Protein AF-A0A519IHT6-F1 (afdb_monomer)

Nearest PDB structures (foldseek):
  2zf8-assembly1_A  TM=6.313E-01  e=3.021E+00  Vibrio alginolyticus
  2w9j-assembly1_A  TM=4.026E-01  e=3.814E+00  Schizosaccharomyces pombe
  8fw5-assembly1_E  TM=3.298E-01  e=2.129E+00  Escherichia coli
  7bul-assembly1_A  TM=3.730E-01  e=5.105E+00  Homo sapiens
  6y2r-assembly1_B  TM=3.781E-01  e=5.412E+00  Escherichia coli K-12

Foldseek 3Di:
DDDPPPPPLDPQPDDPLVNLLVVLVVVCVVCPQVQPDSVSLSVQLVVCSVVSHHSVCSSVFWHQALNFIAGALVQLVVLCVVQVKDKAWPDQDLFKTWIWIADPQFGIDIDMDGVVVCVVVVQCVDPCCVVPSSVLRVSVCSVVNCCRRPVVSGPPGHHNSVSVSDDNDDPPPPDDPPPPPPDDPDPPVPDPPVVVVVVVVVVD

pLDDT: mean 81.69, std 16.38, range [35.03, 97.81]

Solvent-accessible surface area (backbone atoms only — not comparable to full-atom values): 12045 Å² total; per-residue (Å²): 142,80,86,82,76,68,78,75,75,74,80,71,78,77,73,54,68,70,60,44,50,53,52,12,40,55,51,23,72,64,58,82,62,76,36,87,36,40,67,58,35,34,56,48,26,54,53,27,47,74,72,65,39,61,52,84,57,36,64,79,34,41,43,71,43,92,88,38,76,19,37,34,58,67,44,30,52,51,43,33,40,74,75,59,30,47,78,48,77,79,42,81,43,69,53,37,20,30,37,35,32,35,26,93,94,38,47,74,49,74,51,69,32,41,48,65,58,38,48,76,68,63,51,52,83,41,68,64,38,65,78,37,35,38,59,48,32,44,47,51,39,48,57,52,43,40,50,72,36,46,39,79,40,54,67,88,51,42,34,51,72,56,47,66,69,46,77,87,64,76,85,77,79,85,65,79,81,78,79,78,72,77,70,75,82,73,70,78,87,71,66,70,74,71,68,60,58,63,57,60,67,72,74,112

Mean predicted aligned error: 12.19 Å

Structure (mmCIF, N/CA/C/O backbone):
data_AF-A0A519IHT6-F1
#
_entry.id   AF-A0A519IHT6-F1
#
loop_
_atom_site.group_PDB
_atom_site.id
_atom_site.type_symbol
_atom_site.label_atom_id
_atom_site.label_alt_id
_atom_site.label_comp_id
_atom_site.label_asym_id
_atom_site.label_entity_id
_atom_site.label_seq_id
_atom_site.pdbx_PDB_ins_code
_atom_site.Cartn_x
_atom_site.Cartn_y
_atom_site.Cartn_z
_atom_site.occupancy
_atom_site.B_iso_or_equiv
_atom_site.auth_seq_id
_atom_site.auth_comp_id
_atom_site.auth_asym_id
_atom_site.auth_atom_id
_atom_site.pdbx_PDB_model_num
ATOM 1 N N . MET A 1 1 ? -1.658 -41.893 -4.493 1.00 40.31 1 MET A N 1
ATOM 2 C CA . MET A 1 1 ? -0.826 -40.920 -3.758 1.00 40.31 1 MET A CA 1
ATOM 3 C C . MET A 1 1 ? -0.747 -39.649 -4.586 1.00 40.31 1 MET A C 1
ATOM 5 O O . MET A 1 1 ? -0.083 -39.670 -5.607 1.00 40.31 1 MET A O 1
ATOM 9 N N . ASN A 1 2 ? -1.499 -38.611 -4.222 1.00 35.03 2 ASN A N 1
ATOM 10 C CA . ASN A 1 2 ? -1.093 -37.213 -4.393 1.00 35.03 2 ASN A CA 1
ATOM 11 C C . ASN A 1 2 ? -2.078 -36.332 -3.628 1.00 35.03 2 ASN A C 1
ATOM 13 O O . ASN A 1 2 ? -3.284 -36.359 -3.868 1.00 35.03 2 ASN A O 1
ATOM 17 N N . ALA A 1 3 ? -1.530 -35.657 -2.625 1.00 37.56 3 ALA A N 1
ATOM 18 C CA . ALA A 1 3 ? -2.238 -34.879 -1.635 1.00 37.56 3 ALA A CA 1
ATOM 19 C C . ALA A 1 3 ? -2.920 -33.675 -2.293 1.00 37.56 3 ALA A C 1
ATOM 21 O O . ALA A 1 3 ? -2.268 -32.741 -2.749 1.00 37.56 3 ALA A O 1
ATOM 22 N N . LEU A 1 4 ? -4.250 -33.699 -2.306 1.00 44.53 4 LEU A N 1
ATOM 23 C CA . LEU A 1 4 ? -5.068 -32.500 -2.398 1.00 44.53 4 LEU A CA 1
ATOM 24 C C . LEU A 1 4 ? -4.959 -31.771 -1.054 1.00 44.53 4 LEU A C 1
ATOM 26 O O . LEU A 1 4 ? -5.842 -31.885 -0.207 1.00 44.53 4 LEU A O 1
ATOM 30 N N . THR A 1 5 ? -3.868 -31.040 -0.832 1.00 42.84 5 THR A N 1
ATOM 31 C CA . THR A 1 5 ? -3.798 -30.032 0.229 1.00 42.84 5 THR A CA 1
ATOM 32 C C . THR A 1 5 ? -4.669 -28.850 -0.186 1.00 42.84 5 THR A C 1
ATOM 34 O O . THR A 1 5 ? -4.198 -27.823 -0.667 1.00 42.84 5 THR A O 1
ATOM 37 N N . ARG A 1 6 ? -5.987 -29.006 -0.010 1.00 41.94 6 ARG A 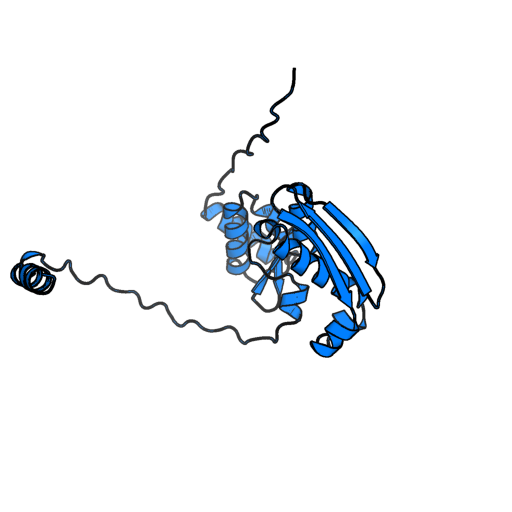N 1
ATOM 38 C CA . ARG A 1 6 ? -6.855 -27.859 0.258 1.00 41.94 6 ARG A CA 1
ATOM 39 C C . ARG A 1 6 ? -6.248 -27.174 1.477 1.00 41.94 6 ARG A C 1
ATOM 41 O O . ARG A 1 6 ? -6.119 -27.816 2.514 1.00 41.94 6 ARG A O 1
ATOM 48 N N . ALA A 1 7 ? -5.839 -25.918 1.344 1.00 42.91 7 ALA A N 1
ATOM 49 C CA . ALA A 1 7 ? -5.624 -25.087 2.514 1.00 42.91 7 ALA A CA 1
ATOM 50 C C . ALA A 1 7 ? -6.945 -25.106 3.294 1.00 42.91 7 ALA A C 1
ATOM 52 O O . ALA A 1 7 ? -7.960 -24.606 2.805 1.00 42.91 7 ALA A O 1
ATOM 53 N N . GLU A 1 8 ? -6.963 -25.795 4.435 1.00 44.75 8 GLU A N 1
ATOM 54 C CA . GLU A 1 8 ? -8.043 -25.691 5.405 1.00 44.75 8 GLU A CA 1
ATOM 55 C C . GLU A 1 8 ? -8.212 -24.204 5.701 1.00 44.75 8 GLU A C 1
ATOM 57 O O . GLU A 1 8 ? -7.295 -23.552 6.202 1.00 44.75 8 GLU A O 1
ATOM 62 N N . GLY A 1 9 ? -9.358 -23.644 5.309 1.00 44.41 9 GLY A N 1
ATOM 63 C CA . GLY A 1 9 ? -9.718 -22.292 5.695 1.00 44.41 9 GLY A CA 1
ATOM 64 C C . GLY A 1 9 ? -9.698 -22.243 7.213 1.00 44.41 9 GLY A C 1
ATOM 65 O O . GLY A 1 9 ? -10.499 -22.922 7.855 1.00 44.41 9 GLY A O 1
AT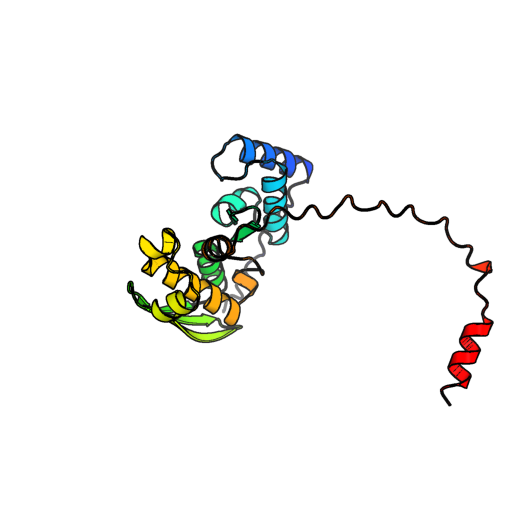OM 66 N N . ALA A 1 10 ? -8.748 -21.499 7.779 1.00 50.53 10 ALA A N 1
ATOM 67 C CA . ALA A 1 10 ? -8.708 -21.256 9.208 1.00 50.53 10 ALA A CA 1
ATOM 68 C C . ALA A 1 10 ? -10.100 -20.774 9.629 1.00 50.53 10 ALA A C 1
ATOM 70 O O . ALA A 1 10 ? -10.625 -19.821 9.050 1.00 50.53 10 ALA A O 1
ATOM 71 N N . ALA A 1 11 ? -10.723 -21.476 10.577 1.00 51.25 11 ALA A N 1
ATOM 72 C CA . ALA A 1 11 ? -12.029 -21.101 11.089 1.00 51.25 11 ALA A CA 1
ATOM 73 C C . ALA A 1 11 ? -11.946 -19.652 11.584 1.00 51.25 11 ALA A C 1
ATOM 75 O O . ALA A 1 11 ? -11.257 -19.359 12.563 1.00 51.25 11 ALA A O 1
ATOM 76 N N . ILE A 1 12 ? -12.605 -18.744 10.865 1.00 58.06 12 ILE A N 1
ATOM 77 C CA . ILE A 1 12 ? -12.629 -17.326 11.205 1.00 58.06 12 ILE A CA 1
ATOM 78 C C . ILE A 1 12 ? -13.347 -17.220 12.549 1.00 58.06 12 ILE A C 1
ATOM 80 O O . ILE A 1 12 ? -14.565 -17.389 12.630 1.00 58.06 12 ILE A O 1
ATOM 84 N N . ARG A 1 13 ? -12.598 -16.951 13.623 1.00 69.12 13 ARG A N 1
ATOM 85 C CA . ARG A 1 13 ? -13.190 -16.459 14.867 1.00 69.12 13 ARG A CA 1
ATOM 86 C C . ARG A 1 13 ? -13.622 -15.026 14.607 1.00 69.12 13 ARG A C 1
ATOM 88 O O . ARG A 1 13 ? -12.816 -14.107 14.704 1.00 69.12 13 ARG A O 1
ATOM 95 N N . LEU A 1 14 ? -14.884 -14.865 14.219 1.00 80.69 14 LEU A N 1
ATOM 96 C CA . LEU A 1 14 ? -15.530 -13.561 14.194 1.00 80.69 14 LEU A CA 1
ATOM 97 C C . LEU A 1 14 ? -15.453 -12.991 15.609 1.00 80.69 14 LEU A C 1
ATOM 99 O O . LEU A 1 14 ? -15.990 -13.585 16.544 1.00 80.69 14 LEU A O 1
ATOM 103 N N . VAL A 1 15 ? -14.752 -11.872 15.757 1.00 85.25 15 VAL A N 1
ATOM 104 C CA . VAL A 1 15 ? -14.700 -11.145 17.020 1.00 85.25 15 VAL A CA 1
ATOM 105 C C . VAL A 1 15 ? -16.025 -10.387 17.145 1.00 85.25 15 VAL A C 1
ATOM 107 O O . VAL A 1 15 ? -16.402 -9.678 16.199 1.00 85.25 15 VAL A O 1
ATOM 110 N N . PRO A 1 16 ? -16.769 -10.551 18.255 1.00 90.88 16 PRO A N 1
ATOM 111 C CA . PRO A 1 16 ? -17.965 -9.765 18.519 1.00 90.88 16 PRO A CA 1
ATOM 112 C C . PRO A 1 16 ? -17.664 -8.268 18.460 1.00 90.88 16 PRO A C 1
ATOM 114 O O . PRO A 1 16 ? -16.575 -7.821 18.823 1.00 90.88 16 PRO A O 1
ATOM 117 N N . PHE A 1 17 ? -18.642 -7.479 18.022 1.00 89.62 17 PHE A N 1
ATOM 118 C CA . PHE A 1 17 ? -18.467 -6.037 17.842 1.00 89.62 17 PHE A CA 1
ATOM 119 C C . PHE A 1 17 ? -17.983 -5.331 19.122 1.00 89.62 17 PHE A C 1
ATOM 121 O O . PHE A 1 17 ? -17.088 -4.491 19.056 1.00 89.62 17 PHE A O 1
ATOM 128 N N . ASP A 1 18 ? -18.503 -5.728 20.286 1.00 91.81 18 ASP A N 1
ATOM 129 C CA . ASP A 1 18 ? -18.134 -5.142 21.581 1.00 91.81 18 ASP A CA 1
ATOM 130 C C . ASP A 1 18 ? -16.676 -5.435 21.972 1.00 91.81 18 ASP A C 1
ATOM 132 O O . ASP A 1 18 ? -15.971 -4.558 22.471 1.00 91.81 18 ASP A O 1
ATOM 136 N N . GLU A 1 19 ? -16.183 -6.643 21.693 1.00 89.88 19 GLU A N 1
ATOM 137 C CA . GLU A 1 19 ? -14.773 -6.992 21.909 1.00 89.88 19 GLU A CA 1
ATOM 138 C C . GLU A 1 19 ? -13.871 -6.209 20.948 1.00 89.88 19 GLU A C 1
ATOM 140 O O . GLU A 1 19 ? -12.832 -5.680 21.346 1.00 89.88 19 GLU A O 1
ATOM 145 N N . MET A 1 20 ? -14.301 -6.052 19.692 1.00 89.31 20 MET A N 1
ATOM 146 C CA . MET A 1 20 ? -13.583 -5.254 18.701 1.00 89.31 20 MET A CA 1
ATOM 147 C C . MET A 1 20 ? -13.513 -3.773 19.102 1.00 89.31 20 MET A C 1
ATOM 149 O O . MET A 1 20 ? -12.478 -3.137 18.908 1.00 89.31 20 MET A O 1
ATOM 153 N N . LEU A 1 21 ? -14.567 -3.230 19.718 1.00 91.69 21 LEU A N 1
ATOM 154 C CA . LEU A 1 21 ? -14.569 -1.881 20.291 1.00 91.69 21 LEU A CA 1
ATOM 155 C C . LEU A 1 21 ? -13.526 -1.724 21.401 1.00 91.69 21 LEU A C 1
ATOM 157 O O . LEU A 1 21 ? -12.807 -0.720 21.419 1.00 91.69 21 LEU A O 1
ATOM 161 N N . GLN A 1 22 ? -13.413 -2.703 22.303 1.00 91.00 22 GLN A N 1
ATOM 162 C CA . GLN A 1 22 ? -12.400 -2.684 23.363 1.00 91.00 22 GLN A CA 1
ATOM 163 C C . GLN A 1 22 ? -10.983 -2.772 22.788 1.00 91.00 22 GLN A C 1
ATOM 165 O O . GLN A 1 22 ? -10.109 -1.990 23.170 1.00 91.00 22 GLN A O 1
ATOM 170 N N . MET A 1 23 ? -10.764 -3.658 21.812 1.00 88.56 23 MET A N 1
ATOM 171 C CA . MET A 1 23 ? -9.486 -3.759 21.101 1.00 88.56 23 MET A CA 1
ATOM 172 C C . MET A 1 23 ? -9.128 -2.448 20.395 1.00 88.56 23 MET A C 1
ATOM 174 O O . MET A 1 23 ? -7.987 -1.996 20.474 1.00 88.56 23 MET A O 1
ATOM 178 N N . ALA A 1 24 ? -10.096 -1.815 19.729 1.00 89.94 24 ALA A N 1
ATOM 179 C CA . ALA A 1 24 ? -9.901 -0.540 19.051 1.00 89.94 24 ALA A CA 1
ATOM 180 C C . ALA A 1 24 ? -9.515 0.584 20.028 1.00 89.94 24 ALA A C 1
ATOM 182 O O . ALA A 1 24 ? -8.665 1.407 19.684 1.00 89.94 24 ALA A O 1
ATOM 183 N N . SER A 1 25 ? -10.084 0.599 21.243 1.00 90.38 25 SER A N 1
ATOM 184 C CA . SER A 1 25 ? -9.712 1.564 22.295 1.00 90.38 25 SER A CA 1
ATOM 185 C C . SER A 1 25 ? -8.257 1.370 22.708 1.00 90.38 25 SER A C 1
ATOM 187 O O . SER A 1 25 ? -7.463 2.304 22.627 1.00 90.38 25 SER A O 1
ATOM 189 N N . ALA A 1 26 ? -7.870 0.130 23.026 1.00 89.38 26 ALA A N 1
ATOM 190 C CA . ALA A 1 26 ? -6.504 -0.197 23.429 1.00 89.38 26 ALA A CA 1
ATOM 191 C C . ALA A 1 26 ? -5.475 0.139 22.333 1.00 89.38 26 ALA A C 1
ATOM 193 O O . ALA A 1 26 ? -4.399 0.667 22.617 1.00 89.38 26 ALA A O 1
ATOM 194 N N . VAL A 1 27 ? -5.808 -0.123 21.063 1.00 87.06 27 VAL A N 1
ATOM 195 C CA . VAL A 1 27 ? -4.948 0.208 19.917 1.00 87.06 27 VAL A CA 1
ATOM 196 C C . VAL A 1 27 ? -4.772 1.720 19.771 1.00 87.06 27 VAL A C 1
ATOM 198 O O . VAL A 1 27 ? -3.636 2.171 19.609 1.00 87.06 27 VAL A O 1
ATOM 201 N N . ALA A 1 28 ? -5.852 2.500 19.866 1.00 88.00 28 ALA A N 1
ATOM 202 C CA . ALA A 1 28 ? -5.790 3.958 19.767 1.00 88.00 28 ALA A CA 1
ATOM 203 C C . ALA A 1 28 ? -5.020 4.588 20.944 1.00 88.00 28 ALA A C 1
ATOM 205 O O . ALA A 1 28 ? -4.180 5.461 20.733 1.00 88.00 28 ALA A O 1
ATOM 206 N N . GLU A 1 29 ? -5.251 4.109 22.169 1.00 88.69 29 GLU A N 1
ATOM 207 C CA . GLU A 1 29 ? -4.583 4.595 23.385 1.00 88.69 29 GLU A CA 1
ATOM 208 C C . GLU A 1 29 ? -3.090 4.255 23.418 1.00 88.69 29 GLU A C 1
ATOM 210 O O . GLU A 1 29 ? -2.288 5.049 23.906 1.00 88.69 29 GLU A O 1
ATOM 215 N N . SER A 1 30 ? -2.693 3.104 22.862 1.00 87.44 30 SER A N 1
ATOM 216 C CA . SER A 1 30 ? -1.285 2.691 22.836 1.00 87.44 30 SER A CA 1
ATOM 217 C C . SER A 1 30 ? -0.379 3.658 22.065 1.00 87.44 30 SER A C 1
ATOM 219 O O . SER A 1 30 ? 0.828 3.684 22.293 1.00 87.44 30 SER A O 1
ATOM 221 N N . GLY A 1 31 ? -0.932 4.406 21.101 1.00 81.56 31 GLY A N 1
ATOM 222 C CA . GLY A 1 31 ? -0.171 5.284 20.210 1.00 81.56 31 GLY A CA 1
ATOM 223 C C . GLY A 1 31 ? 0.817 4.564 19.278 1.00 81.56 31 GLY A C 1
ATOM 224 O O . GLY A 1 31 ? 1.483 5.219 18.480 1.00 81.56 31 GLY A O 1
ATOM 225 N N . LEU A 1 32 ? 0.902 3.229 19.327 1.00 79.12 32 LEU A N 1
ATOM 226 C CA . LEU A 1 32 ? 1.916 2.442 18.615 1.00 79.12 32 LEU A CA 1
ATOM 227 C C . LEU A 1 32 ? 1.702 2.394 17.095 1.00 79.12 32 LEU A C 1
ATOM 229 O O . LEU A 1 32 ? 2.635 2.098 16.352 1.00 79.12 32 LEU A O 1
ATOM 233 N N . PHE A 1 33 ? 0.480 2.664 16.629 1.00 77.00 33 PHE A N 1
ATOM 234 C CA . PHE A 1 33 ? 0.049 2.324 15.268 1.00 77.00 33 PHE A CA 1
ATOM 235 C C . PHE A 1 33 ? -0.523 3.504 14.472 1.00 77.00 33 PHE A C 1
ATOM 237 O O . PHE A 1 33 ? -1.156 3.300 13.442 1.00 77.00 33 PHE A O 1
ATOM 244 N N . GLY A 1 34 ? -0.341 4.739 14.952 1.00 75.44 34 GLY A N 1
ATOM 245 C CA . GLY A 1 34 ? -0.724 5.961 14.226 1.00 75.44 34 GLY A CA 1
ATOM 246 C C . GLY A 1 34 ? -2.233 6.236 14.114 1.00 75.44 34 GLY A C 1
ATOM 247 O O . GLY A 1 34 ? -2.624 7.294 13.621 1.00 75.44 34 GLY A O 1
ATOM 248 N N . MET A 1 35 ? -3.086 5.331 14.602 1.00 82.69 35 MET A N 1
ATOM 249 C CA . MET A 1 35 ? -4.541 5.503 14.660 1.00 82.69 35 MET A CA 1
ATOM 250 C C . MET A 1 35 ? -4.894 6.420 15.832 1.00 82.69 35 MET A C 1
ATOM 252 O O . MET A 1 35 ? -4.666 6.072 16.987 1.00 82.69 35 MET A O 1
ATOM 256 N N . LYS A 1 36 ? -5.436 7.608 15.541 1.00 81.75 36 LYS A N 1
ATOM 257 C CA . LYS A 1 36 ? -5.662 8.657 16.553 1.00 81.75 36 LYS A CA 1
ATOM 258 C C . LYS A 1 36 ? -7.001 8.534 17.273 1.00 81.75 36 LYS A C 1
ATOM 260 O O . LYS A 1 36 ? -7.207 9.194 18.284 1.00 81.75 36 LYS A O 1
ATOM 265 N N . SER A 1 37 ? -7.930 7.752 16.730 1.00 88.31 37 SER A N 1
ATOM 266 C CA . SER A 1 37 ? -9.248 7.551 17.323 1.00 88.31 37 SER A CA 1
ATOM 267 C C . SER A 1 37 ? -9.646 6.082 17.318 1.00 88.31 37 SER A C 1
ATOM 269 O O . SER A 1 37 ? -9.281 5.323 16.417 1.00 88.31 3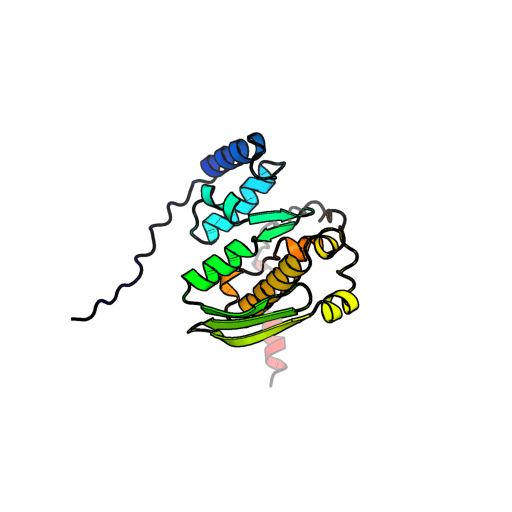7 SER A O 1
ATOM 271 N N . GLN A 1 38 ? -10.464 5.702 18.298 1.00 89.94 38 GLN A N 1
ATOM 272 C CA . GLN A 1 38 ? -11.074 4.376 18.370 1.00 89.94 38 GLN A CA 1
ATOM 273 C C . GLN A 1 38 ? -11.824 4.037 17.075 1.00 89.94 38 GLN A C 1
ATOM 275 O O . GLN A 1 38 ? -11.680 2.942 16.546 1.00 89.94 38 GLN A O 1
ATOM 280 N N . ASN A 1 39 ? -12.557 4.999 16.505 1.00 89.38 39 ASN A N 1
ATOM 281 C CA . ASN A 1 39 ? -13.313 4.794 15.266 1.00 89.38 39 ASN A CA 1
ATOM 282 C C . ASN A 1 39 ? -12.408 4.500 14.060 1.00 89.38 39 ASN A C 1
ATOM 284 O O . ASN A 1 39 ? -12.782 3.710 13.197 1.00 89.38 39 ASN A O 1
ATOM 288 N N . GLN A 1 40 ? -11.216 5.104 13.998 1.00 87.00 40 GLN A N 1
ATOM 289 C CA . GLN A 1 40 ? -10.231 4.800 12.956 1.00 87.00 40 GLN A CA 1
ATOM 290 C C . GLN A 1 40 ? -9.707 3.366 13.083 1.00 87.00 40 GLN A C 1
ATOM 292 O O . GLN A 1 40 ? -9.629 2.655 12.082 1.00 87.00 40 GLN A O 1
ATOM 297 N N . ALA A 1 41 ? -9.392 2.935 14.307 1.00 87.81 41 ALA A N 1
ATOM 298 C CA . ALA A 1 41 ? -8.940 1.574 14.567 1.00 87.81 41 ALA A CA 1
ATOM 299 C C . ALA A 1 41 ? -10.036 0.541 14.289 1.00 87.81 41 ALA A C 1
ATOM 301 O O . ALA A 1 41 ? -9.793 -0.436 13.582 1.00 87.81 41 ALA A O 1
ATOM 302 N N . LEU A 1 42 ? -11.257 0.801 14.756 1.00 90.69 42 LEU A N 1
ATOM 303 C CA . LEU A 1 42 ? -12.419 -0.053 14.534 1.00 90.69 42 LEU A CA 1
ATOM 304 C C . LEU A 1 42 ? -12.721 -0.225 13.041 1.00 90.69 42 LEU A C 1
ATOM 306 O O . LEU A 1 42 ? -12.926 -1.346 12.586 1.00 90.69 42 LEU A O 1
ATOM 310 N N . ALA A 1 43 ? -12.703 0.864 12.264 1.00 88.62 43 ALA A N 1
ATOM 311 C CA . ALA A 1 43 ? -12.950 0.804 10.826 1.00 88.62 43 ALA A CA 1
ATOM 312 C C . ALA A 1 43 ? -11.959 -0.128 10.114 1.00 88.62 43 ALA A C 1
ATOM 314 O O . ALA A 1 43 ? -12.364 -0.937 9.283 1.00 88.62 43 ALA A O 1
ATOM 315 N N . LEU A 1 44 ? -10.672 -0.060 10.466 1.00 86.50 44 LEU A N 1
ATOM 316 C CA . LEU A 1 44 ? -9.670 -0.957 9.899 1.00 86.50 44 LEU A CA 1
ATOM 317 C C . LEU A 1 44 ? -9.871 -2.399 10.388 1.00 86.50 44 LEU A C 1
ATOM 319 O O . LEU A 1 44 ? -9.863 -3.314 9.571 1.00 86.50 44 LEU A O 1
ATOM 323 N N . MET A 1 45 ? -10.131 -2.618 11.680 1.00 89.12 45 MET A N 1
ATOM 324 C CA . MET A 1 45 ? -10.404 -3.952 12.236 1.00 89.12 45 MET A CA 1
ATOM 325 C C . MET A 1 45 ? -11.582 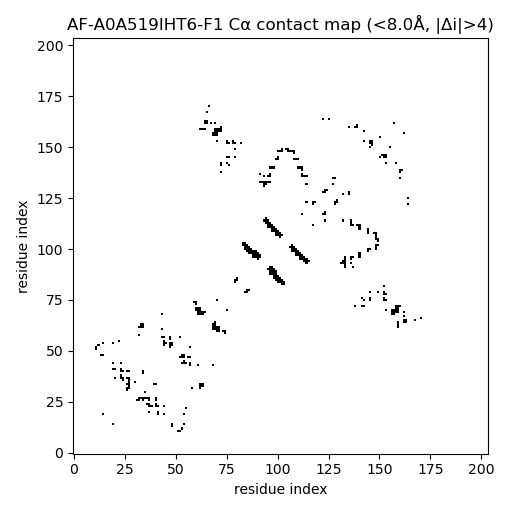-4.657 11.550 1.00 89.12 45 MET A C 1
ATOM 327 O O . MET A 1 45 ? -11.499 -5.855 11.274 1.00 89.12 45 MET A O 1
ATOM 331 N N . LEU A 1 46 ? -12.640 -3.916 11.205 1.00 88.44 46 LEU A N 1
ATOM 332 C CA . LEU A 1 46 ? -13.770 -4.434 10.430 1.00 88.44 46 LEU A CA 1
ATOM 333 C C . LEU A 1 46 ? -13.344 -4.880 9.023 1.00 88.44 46 LEU A C 1
ATOM 335 O O . LEU A 1 46 ? -13.784 -5.931 8.559 1.00 88.44 46 LEU A O 1
ATOM 339 N N . VAL A 1 47 ? -12.451 -4.130 8.364 1.00 85.62 47 VAL A N 1
ATOM 340 C CA . VAL A 1 47 ? -11.880 -4.525 7.065 1.00 85.62 47 VAL A CA 1
ATOM 341 C C . VAL A 1 47 ? -11.040 -5.798 7.202 1.00 85.62 47 VAL A C 1
ATOM 343 O O . VAL A 1 47 ? -11.210 -6.710 6.398 1.00 85.62 47 VAL A O 1
ATOM 346 N N . ALA A 1 48 ? -10.194 -5.923 8.234 1.00 83.88 48 ALA A N 1
ATOM 347 C CA . ALA A 1 48 ? -9.453 -7.169 8.479 1.00 83.88 48 ALA A CA 1
ATOM 348 C C . ALA A 1 48 ? -10.389 -8.365 8.662 1.00 83.88 48 ALA A C 1
ATOM 350 O O . ALA A 1 48 ? -10.187 -9.395 8.021 1.00 83.88 48 ALA A O 1
ATOM 351 N N . GLN A 1 49 ? -11.427 -8.223 9.489 1.00 86.56 49 GLN A N 1
ATOM 352 C CA . GLN A 1 49 ? -12.367 -9.311 9.741 1.00 86.56 49 GLN A CA 1
ATOM 353 C C . GLN A 1 49 ? -13.131 -9.717 8.472 1.00 86.56 49 GLN A C 1
ATOM 355 O O . GLN A 1 49 ? -13.318 -10.909 8.235 1.00 86.56 49 GLN A O 1
ATOM 360 N N . ALA A 1 50 ? -13.510 -8.756 7.621 1.00 84.62 50 ALA A N 1
ATOM 361 C CA . ALA A 1 50 ? -14.132 -9.031 6.323 1.00 84.62 50 ALA A CA 1
ATOM 362 C C . ALA A 1 50 ? -13.204 -9.804 5.366 1.00 84.62 50 ALA A C 1
ATOM 364 O O . ALA A 1 50 ? -13.672 -10.585 4.541 1.00 84.62 50 ALA A O 1
ATOM 365 N N . GLU A 1 51 ? -11.889 -9.633 5.500 1.00 79.75 51 GLU A N 1
ATOM 366 C CA . GLU A 1 51 ? -10.876 -10.383 4.751 1.00 79.75 51 GLU A CA 1
ATOM 367 C C . GLU A 1 51 ? -10.446 -11.698 5.421 1.00 79.75 51 GLU A C 1
ATOM 369 O O . GLU A 1 51 ? -9.518 -12.360 4.949 1.00 79.75 51 GLU A O 1
ATOM 374 N N . GLY A 1 52 ? -11.085 -12.077 6.532 1.00 81.62 52 GLY A N 1
ATOM 375 C CA . GLY A 1 52 ? -10.731 -13.269 7.302 1.00 81.62 52 GLY A CA 1
ATOM 376 C C . GLY A 1 52 ? -9.412 -13.148 8.072 1.00 81.62 52 GLY A C 1
ATOM 377 O O . GLY A 1 52 ? -8.838 -14.164 8.460 1.00 81.62 52 GLY A O 1
ATOM 378 N N . GLN A 1 53 ? -8.917 -11.928 8.290 1.00 82.44 53 GLN A N 1
ATOM 379 C CA . GLN A 1 53 ? -7.739 -11.645 9.107 1.00 82.44 53 GLN A CA 1
ATOM 380 C C . GLN A 1 53 ? -8.140 -11.312 10.544 1.00 82.44 53 GLN A C 1
ATOM 382 O O . GLN A 1 53 ? -9.200 -10.741 10.807 1.00 82.44 53 GLN A O 1
ATOM 387 N N . HIS A 1 54 ? -7.269 -11.649 11.494 1.00 84.44 54 HIS A N 1
ATOM 388 C CA . HIS A 1 54 ? -7.503 -11.318 12.893 1.00 84.44 54 HIS A CA 1
ATOM 389 C C . HIS A 1 54 ? -7.358 -9.797 13.112 1.00 84.44 54 HIS A C 1
ATOM 391 O O . HIS A 1 54 ? -6.350 -9.229 12.693 1.00 84.44 54 HIS A O 1
ATOM 397 N N . PRO A 1 55 ? -8.274 -9.122 13.832 1.00 81.31 55 PRO A N 1
ATOM 398 C CA . PRO A 1 55 ? -8.216 -7.671 14.046 1.00 81.31 55 PRO A CA 1
ATOM 399 C C . PRO A 1 55 ? -6.885 -7.145 14.602 1.00 81.31 55 PRO A C 1
ATOM 401 O O . PRO A 1 55 ? -6.506 -6.016 14.325 1.00 81.31 55 PRO A O 1
ATOM 404 N N . ALA A 1 56 ? -6.136 -7.961 15.351 1.00 78.00 56 ALA A N 1
ATOM 405 C CA . ALA A 1 56 ? -4.826 -7.576 15.886 1.00 78.00 56 ALA A CA 1
ATOM 406 C C . ALA A 1 56 ? -3.698 -7.486 14.835 1.00 78.00 56 ALA A C 1
ATOM 408 O O . ALA A 1 56 ? -2.708 -6.803 15.084 1.00 78.00 56 ALA A O 1
ATOM 409 N N . THR A 1 57 ? -3.811 -8.148 13.675 1.00 79.62 57 THR A N 1
ATOM 410 C CA . THR A 1 57 ? -2.770 -8.108 12.624 1.00 79.62 57 THR A CA 1
ATOM 411 C C . THR A 1 57 ? -2.916 -6.902 11.695 1.00 79.62 57 THR A C 1
ATOM 413 O O . THR A 1 57 ? -2.000 -6.592 10.934 1.00 79.62 57 THR A O 1
ATOM 416 N N . ILE A 1 58 ? -4.023 -6.157 11.818 1.00 77.19 58 ILE A N 1
ATOM 417 C CA . ILE A 1 58 ? -4.337 -4.971 11.012 1.00 77.19 58 ILE A CA 1
ATOM 418 C C . ILE A 1 58 ? -3.205 -3.940 11.008 1.00 77.19 58 ILE A C 1
ATOM 420 O O . ILE A 1 58 ? -2.932 -3.296 10.001 1.00 77.19 58 ILE A O 1
ATOM 424 N N . THR A 1 59 ? -2.510 -3.794 12.130 1.00 75.00 59 THR A N 1
ATOM 425 C CA . THR A 1 59 ? -1.507 -2.748 12.329 1.00 75.00 59 THR A CA 1
ATOM 426 C C . THR A 1 59 ? -0.231 -2.988 11.527 1.00 75.00 59 THR A C 1
ATOM 428 O O . THR A 1 59 ? 0.504 -2.051 11.199 1.00 75.00 59 THR A O 1
ATOM 431 N N . GLN A 1 60 ? 0.038 -4.247 11.183 1.00 81.69 60 GLN A N 1
ATOM 432 C CA . GLN A 1 60 ? 1.174 -4.619 10.351 1.00 81.69 60 GLN A CA 1
ATOM 433 C C . GLN A 1 60 ? 0.899 -4.256 8.893 1.00 81.69 60 GLN A C 1
ATOM 435 O O . GLN A 1 60 ? 1.771 -3.681 8.242 1.00 81.69 60 GLN A O 1
ATOM 440 N N . ASP A 1 61 ? -0.329 -4.487 8.432 1.00 85.31 61 ASP A N 1
ATOM 441 C CA . ASP A 1 61 ? -0.706 -4.408 7.023 1.00 85.31 61 ASP A CA 1
ATOM 442 C C . ASP A 1 61 ? -1.260 -3.046 6.587 1.00 85.31 61 ASP A C 1
ATOM 444 O O . ASP A 1 61 ? -1.085 -2.650 5.431 1.00 85.31 61 ASP A O 1
ATOM 448 N N . TYR A 1 62 ? -1.903 -2.314 7.496 1.00 87.06 62 TYR A N 1
ATOM 449 C CA . TYR A 1 62 ? -2.638 -1.089 7.193 1.00 87.06 62 TYR A CA 1
ATOM 450 C C . TYR A 1 62 ? -2.012 0.138 7.849 1.00 87.06 62 TYR A C 1
ATOM 452 O O . TYR A 1 62 ? -1.323 0.045 8.866 1.00 87.06 62 TYR A O 1
ATOM 460 N N . ASP A 1 63 ? -2.263 1.295 7.245 1.00 87.19 63 ASP A N 1
ATOM 461 C CA . ASP A 1 63 ? -1.849 2.598 7.757 1.00 87.19 63 ASP A CA 1
ATOM 462 C C . ASP A 1 63 ? -2.861 3.684 7.359 1.00 87.19 63 ASP A C 1
ATOM 464 O O . ASP A 1 63 ? -3.583 3.542 6.365 1.00 87.19 63 ASP A O 1
ATOM 468 N N . ILE A 1 64 ? -2.911 4.780 8.116 1.00 85.50 64 ILE A N 1
ATOM 469 C CA . ILE A 1 64 ? -3.780 5.928 7.843 1.00 85.50 64 ILE A CA 1
ATOM 470 C C . ILE A 1 64 ? -2.919 7.115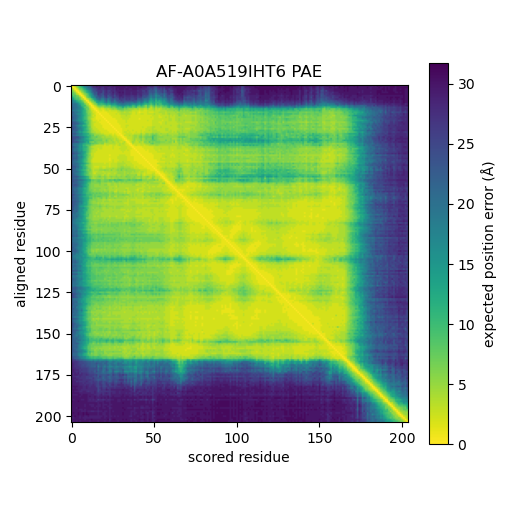 7.434 1.00 85.50 64 ILE A C 1
ATOM 472 O O . ILE A 1 64 ? -2.326 7.804 8.263 1.00 85.50 64 ILE A O 1
ATOM 476 N N . ILE A 1 65 ? -2.927 7.415 6.140 1.00 87.00 65 ILE A N 1
ATOM 477 C CA . ILE A 1 65 ? -2.190 8.541 5.574 1.00 87.00 65 ILE A CA 1
ATOM 478 C C . ILE A 1 65 ? -3.190 9.615 5.160 1.00 87.00 65 ILE A C 1
ATOM 480 O O . ILE A 1 65 ? -4.070 9.369 4.339 1.00 87.00 65 ILE A O 1
ATOM 484 N N . GLN A 1 66 ? -3.060 10.819 5.730 1.00 82.62 66 GLN A N 1
ATOM 485 C CA . GLN A 1 66 ? -3.921 11.972 5.414 1.00 82.62 66 GLN A CA 1
ATOM 486 C C . GLN A 1 66 ? -5.431 11.649 5.493 1.00 82.62 66 GLN A C 1
ATOM 488 O O . GLN A 1 66 ? -6.226 12.084 4.663 1.00 82.62 66 GLN A O 1
ATOM 493 N N . GLY A 1 67 ? -5.832 10.841 6.481 1.00 79.62 67 GLY A N 1
ATOM 494 C CA . GLY A 1 67 ? -7.230 10.443 6.681 1.00 79.62 67 GLY A CA 1
ATOM 495 C C . GLY A 1 67 ? -7.744 9.362 5.723 1.00 79.62 67 GLY A C 1
ATOM 496 O O . GLY A 1 67 ? -8.929 9.043 5.765 1.00 79.62 67 GLY A O 1
ATOM 497 N N . LYS A 1 68 ? -6.882 8.779 4.884 1.00 83.75 68 LYS A N 1
ATOM 498 C CA . LYS A 1 68 ? -7.220 7.663 3.993 1.00 83.75 68 LYS A CA 1
ATOM 499 C C . LYS A 1 68 ? -6.658 6.363 4.553 1.00 83.75 68 LYS A C 1
ATOM 501 O O . LYS A 1 68 ? -5.496 6.314 4.953 1.00 83.75 68 LYS A O 1
ATOM 506 N N . ALA A 1 69 ? -7.477 5.315 4.549 1.00 86.44 69 ALA A N 1
ATOM 507 C CA . ALA A 1 69 ? -7.019 3.960 4.818 1.00 86.44 69 ALA A CA 1
ATOM 508 C C . ALA A 1 69 ? -6.147 3.486 3.650 1.00 86.44 69 ALA A C 1
ATOM 510 O O . ALA A 1 69 ? -6.548 3.563 2.486 1.00 86.44 69 ALA A O 1
ATOM 511 N N . THR A 1 70 ? -4.948 3.019 3.967 1.00 90.38 70 THR A N 1
ATOM 512 C CA . THR A 1 70 ? -3.970 2.530 2.997 1.00 90.38 70 THR A CA 1
ATOM 513 C C . THR A 1 70 ? -3.461 1.164 3.420 1.00 90.38 70 THR A C 1
ATOM 515 O O . THR A 1 70 ? -3.475 0.827 4.606 1.00 90.38 70 THR A O 1
ATOM 518 N N . ARG A 1 71 ? -2.988 0.379 2.451 1.00 91.00 71 ARG A N 1
ATOM 519 C CA . ARG A 1 71 ? -2.319 -0.897 2.709 1.00 91.00 71 ARG A CA 1
ATOM 520 C C . ARG A 1 71 ? -0.847 -0.773 2.374 1.00 91.00 71 ARG A C 1
ATOM 522 O O . ARG A 1 71 ? -0.494 -0.438 1.245 1.00 91.00 71 ARG A O 1
ATOM 529 N N . LYS A 1 72 ? 0.020 -1.084 3.334 1.00 91.62 72 LYS A N 1
ATOM 530 C CA . LYS A 1 72 ? 1.470 -0.972 3.166 1.00 91.62 72 LYS A CA 1
ATOM 531 C C . LYS A 1 72 ? 1.931 -1.785 1.961 1.00 91.62 72 LYS A C 1
ATOM 533 O O . LYS A 1 72 ? 1.568 -2.949 1.809 1.00 91.62 72 LYS A O 1
ATOM 538 N N . THR A 1 73 ? 2.792 -1.196 1.136 1.00 93.31 73 THR A N 1
ATOM 539 C CA . THR A 1 73 ? 3.300 -1.826 -0.093 1.00 93.31 73 THR A CA 1
ATOM 540 C C . THR A 1 73 ? 3.942 -3.196 0.163 1.00 93.31 73 THR A C 1
ATOM 542 O O . THR A 1 73 ? 3.759 -4.133 -0.614 1.00 93.31 73 THR A O 1
ATOM 545 N N . HIS A 1 74 ? 4.652 -3.356 1.284 1.00 91.19 74 HIS A N 1
ATOM 546 C CA . HIS A 1 74 ? 5.183 -4.655 1.709 1.00 91.19 74 HIS A CA 1
ATOM 547 C C . HIS A 1 74 ? 4.072 -5.694 1.923 1.00 91.19 74 HIS A C 1
ATOM 549 O O . HIS A 1 74 ? 4.224 -6.824 1.460 1.00 91.19 74 HIS A O 1
ATOM 555 N N . SER A 1 75 ? 2.978 -5.321 2.591 1.00 92.00 75 SER A N 1
ATOM 556 C CA . SER A 1 75 ? 1.840 -6.212 2.831 1.00 92.00 75 SER A CA 1
ATOM 557 C C . SER A 1 75 ? 1.192 -6.641 1.515 1.00 92.00 75 SER A C 1
ATOM 559 O O . SER A 1 75 ? 0.943 -7.825 1.300 1.00 92.00 75 SER A O 1
ATOM 561 N N . VAL A 1 76 ? 1.022 -5.703 0.575 1.00 93.94 76 VAL A N 1
ATOM 562 C CA . VAL A 1 76 ? 0.528 -6.003 -0.780 1.00 93.94 76 VAL A CA 1
ATOM 563 C C . VAL A 1 76 ? 1.405 -7.053 -1.467 1.00 93.94 76 VAL A C 1
ATOM 565 O O . VAL A 1 76 ? 0.890 -8.045 -1.984 1.00 93.94 76 VAL A O 1
ATOM 568 N N . LEU A 1 77 ? 2.729 -6.874 -1.432 1.00 94.00 77 LEU A N 1
ATOM 569 C CA . LEU A 1 77 ? 3.671 -7.827 -2.018 1.00 94.00 77 LEU A CA 1
ATOM 570 C C . LEU A 1 77 ? 3.635 -9.189 -1.308 1.00 94.00 77 LEU A C 1
ATOM 572 O O . LEU A 1 77 ? 3.635 -10.220 -1.977 1.00 94.00 77 LEU A O 1
ATOM 576 N N . ALA A 1 78 ? 3.573 -9.205 0.025 1.00 93.31 78 ALA A N 1
ATOM 577 C CA . ALA A 1 78 ? 3.514 -10.434 0.812 1.00 93.31 78 ALA A CA 1
ATOM 578 C C . ALA A 1 78 ? 2.244 -11.238 0.496 1.00 93.31 78 ALA A C 1
ATOM 580 O O . ALA A 1 78 ? 2.317 -12.445 0.282 1.00 93.31 78 ALA A O 1
ATOM 581 N N . ARG A 1 79 ? 1.092 -10.568 0.376 1.00 91.75 79 ARG A N 1
ATOM 582 C CA . ARG A 1 79 ? -0.178 -11.194 -0.025 1.00 91.75 79 ARG A CA 1
ATOM 583 C C . ARG A 1 79 ? -0.136 -11.712 -1.456 1.00 91.75 79 ARG A C 1
ATOM 585 O O . ARG A 1 79 ? -0.621 -12.809 -1.715 1.00 91.75 79 ARG A O 1
ATOM 592 N N . PHE A 1 80 ? 0.464 -10.953 -2.372 1.00 94.56 80 PHE A N 1
ATOM 593 C CA . PHE A 1 80 ? 0.671 -11.400 -3.748 1.00 94.56 80 PHE A CA 1
ATOM 594 C C . PHE A 1 80 ? 1.510 -12.683 -3.797 1.00 94.56 80 PHE A C 1
ATOM 596 O O . PHE A 1 80 ? 1.130 -13.640 -4.465 1.00 94.56 80 PHE A O 1
ATOM 603 N N . GLN A 1 81 ? 2.603 -12.737 -3.035 1.00 94.50 81 GLN A N 1
ATOM 604 C CA . GLN A 1 81 ? 3.459 -13.921 -2.946 1.00 94.50 81 GLN A CA 1
ATOM 605 C C . GLN A 1 81 ? 2.759 -15.103 -2.266 1.00 94.50 81 GLN A C 1
ATOM 607 O O . GLN A 1 81 ? 2.837 -16.225 -2.762 1.00 94.50 81 GLN A O 1
ATOM 612 N N . ALA A 1 82 ? 2.017 -14.859 -1.182 1.00 92.19 82 ALA A N 1
ATOM 613 C CA . ALA A 1 82 ? 1.243 -15.884 -0.483 1.00 92.19 82 ALA A CA 1
ATOM 614 C C . ALA A 1 82 ? 0.135 -16.495 -1.361 1.00 92.19 82 ALA A C 1
ATOM 616 O O . ALA A 1 82 ? -0.165 -17.678 -1.231 1.00 92.19 82 ALA A O 1
ATOM 617 N N . ALA A 1 83 ? -0.431 -15.720 -2.291 1.00 92.25 83 ALA A N 1
ATOM 618 C CA . ALA A 1 83 ? -1.397 -16.207 -3.278 1.00 92.25 83 ALA A CA 1
ATOM 619 C C . ALA A 1 83 ? -0.762 -17.050 -4.408 1.00 92.25 83 ALA A C 1
ATOM 621 O O . ALA A 1 83 ? -1.480 -17.614 -5.230 1.00 92.25 83 ALA A O 1
ATOM 622 N N . GLY A 1 84 ? 0.571 -17.174 -4.442 1.00 94.19 84 GLY A N 1
ATOM 623 C CA . GLY A 1 84 ? 1.316 -17.888 -5.484 1.00 94.19 84 GLY A CA 1
ATOM 624 C C . GLY A 1 84 ? 1.936 -16.975 -6.544 1.00 94.19 84 GLY A C 1
ATOM 625 O O . GLY A 1 84 ? 2.438 -17.462 -7.559 1.00 94.19 84 GLY A O 1
ATOM 626 N N . GLY A 1 85 ? 1.911 -15.659 -6.323 1.00 95.00 85 GLY A N 1
ATOM 627 C CA . GLY A 1 85 ? 2.554 -14.674 -7.180 1.00 95.00 85 GLY A CA 1
ATOM 628 C C . GLY A 1 85 ? 4.077 -14.691 -7.057 1.00 95.00 85 GLY A C 1
ATOM 629 O O . GLY A 1 85 ? 4.642 -14.945 -5.994 1.00 95.00 85 GLY A O 1
ATOM 630 N N . LYS A 1 86 ? 4.768 -14.393 -8.153 1.00 96.00 86 LYS A N 1
ATOM 631 C CA . LYS A 1 86 ? 6.227 -14.279 -8.214 1.00 96.00 86 LYS A CA 1
ATOM 632 C C . LYS A 1 86 ? 6.610 -12.920 -8.772 1.00 96.00 86 LYS A C 1
ATOM 634 O O . LYS A 1 86 ? 5.959 -12.415 -9.685 1.00 96.00 86 LYS A O 1
ATOM 639 N N . VAL A 1 87 ? 7.671 -12.347 -8.215 1.00 96.56 87 VAL A N 1
ATOM 640 C CA . VAL A 1 87 ? 8.242 -11.078 -8.669 1.00 96.56 87 VAL A CA 1
ATOM 641 C C . VAL A 1 87 ? 9.715 -11.296 -8.960 1.00 96.56 87 VAL A C 1
ATOM 643 O O . VAL A 1 87 ? 10.473 -11.668 -8.065 1.00 96.56 87 VAL A O 1
ATOM 646 N N . GLU A 1 88 ? 10.100 -11.065 -10.205 1.00 97.00 88 GLU A N 1
ATOM 647 C CA . GLU A 1 88 ? 11.478 -11.110 -10.676 1.00 97.00 88 GLU A CA 1
ATOM 648 C C . GLU A 1 88 ? 11.955 -9.681 -10.924 1.00 97.00 88 GLU A C 1
ATOM 650 O O . GLU A 1 88 ? 11.350 -8.957 -11.710 1.00 97.00 88 GLU A O 1
ATOM 655 N N . TRP A 1 89 ? 13.009 -9.257 -10.228 1.00 96.81 89 TRP A N 1
ATOM 656 C CA . TRP A 1 89 ? 13.584 -7.921 -10.384 1.00 96.81 89 TRP A CA 1
ATOM 657 C C . TRP A 1 89 ? 14.691 -7.954 -11.433 1.00 96.81 89 TRP A C 1
ATOM 659 O O . TRP A 1 89 ? 15.690 -8.644 -11.242 1.00 96.81 89 TRP A O 1
ATOM 669 N N . HIS A 1 90 ? 14.534 -7.167 -12.496 1.00 96.81 90 HIS A N 1
ATOM 670 C CA . HIS A 1 90 ? 15.537 -7.024 -13.558 1.00 96.81 90 HIS A CA 1
ATOM 671 C C . HIS A 1 90 ? 16.494 -5.878 -13.257 1.00 96.81 90 HIS A C 1
ATOM 673 O O . HIS A 1 90 ? 17.705 -5.994 -13.438 1.00 96.81 90 HIS A O 1
ATOM 679 N N . GLN A 1 91 ? 15.949 -4.770 -12.751 1.00 96.50 91 GLN A N 1
ATOM 680 C CA . GLN A 1 91 ? 16.723 -3.596 -12.379 1.00 96.50 91 GLN A CA 1
ATOM 681 C C . GLN A 1 91 ? 16.071 -2.877 -11.198 1.00 96.50 91 GLN A C 1
ATOM 683 O O . GLN A 1 91 ? 14.856 -2.707 -11.146 1.00 96.50 91 GLN A O 1
ATOM 688 N N . LEU A 1 92 ? 16.883 -2.441 -10.233 1.00 96.31 92 LEU A N 1
ATOM 689 C CA . LEU A 1 92 ? 16.415 -1.632 -9.111 1.00 96.31 92 LEU A CA 1
ATOM 690 C C . LEU A 1 92 ? 17.496 -0.633 -8.685 1.00 96.31 92 LEU A C 1
ATOM 692 O O . LEU A 1 92 ? 18.356 -0.924 -7.851 1.00 96.31 92 LEU A O 1
ATOM 696 N N . THR A 1 93 ? 17.444 0.561 -9.264 1.00 96.31 93 THR A N 1
ATOM 697 C CA . THR A 1 93 ? 18.366 1.674 -9.009 1.00 96.31 93 THR A CA 1
ATOM 698 C C . THR A 1 93 ? 17.596 2.917 -8.549 1.00 96.31 93 THR A C 1
ATOM 700 O O . THR A 1 93 ? 16.380 2.888 -8.371 1.00 96.31 93 THR A O 1
ATOM 703 N N . ASN A 1 94 ? 18.301 4.028 -8.318 1.00 93.50 94 ASN A N 1
ATOM 704 C CA . ASN A 1 94 ? 17.659 5.315 -8.024 1.00 93.50 94 ASN A CA 1
ATOM 705 C C . ASN A 1 94 ? 16.958 5.928 -9.251 1.00 93.50 94 ASN A C 1
ATOM 707 O O . ASN A 1 94 ? 16.207 6.886 -9.097 1.00 93.50 94 ASN A O 1
ATOM 711 N N . GLU A 1 95 ? 17.205 5.389 -10.446 1.00 95.19 95 GLU A N 1
ATOM 712 C CA . GLU A 1 95 ? 16.690 5.916 -11.711 1.00 95.19 95 GLU A CA 1
ATOM 713 C C . GLU A 1 95 ? 15.584 5.043 -12.299 1.00 95.19 95 GLU A C 1
ATOM 715 O O . GLU A 1 95 ? 14.673 5.577 -12.926 1.00 95.19 95 GLU A O 1
ATOM 720 N N . VAL A 1 96 ? 15.654 3.722 -12.104 1.00 96.50 96 VAL A N 1
ATOM 721 C CA . VAL A 1 96 ? 14.723 2.756 -12.699 1.00 96.50 96 VAL A CA 1
ATOM 722 C C . VAL A 1 96 ? 14.421 1.627 -11.719 1.00 96.50 96 VAL A C 1
ATOM 724 O O . VAL A 1 96 ? 15.320 1.091 -11.067 1.00 96.50 96 VAL A O 1
ATOM 727 N N . ALA A 1 97 ? 13.154 1.234 -11.655 1.00 97.44 97 ALA A N 1
ATOM 728 C CA . ALA A 1 97 ? 12.705 -0.024 -11.082 1.00 97.44 97 ALA A CA 1
ATOM 729 C C . ALA A 1 97 ? 11.992 -0.821 -12.183 1.00 97.44 97 ALA A C 1
ATOM 731 O O . ALA A 1 97 ? 11.010 -0.338 -12.725 1.00 97.44 97 ALA A O 1
ATOM 732 N N . ASP A 1 98 ? 12.477 -2.015 -12.509 1.00 97.81 98 ASP A N 1
ATOM 733 C CA . ASP A 1 98 ? 11.943 -2.904 -13.549 1.00 97.81 98 ASP A CA 1
ATOM 734 C C . ASP A 1 98 ? 11.769 -4.303 -12.960 1.00 97.81 98 ASP A C 1
ATOM 736 O O . ASP A 1 98 ? 12.716 -4.889 -12.414 1.00 97.81 98 ASP A O 1
ATOM 740 N N . ALA A 1 99 ? 10.547 -4.823 -13.046 1.00 97.62 99 ALA A N 1
ATOM 741 C CA . ALA A 1 99 ? 10.214 -6.138 -12.536 1.00 97.62 99 ALA A CA 1
ATOM 742 C C . ALA A 1 99 ? 9.165 -6.851 -13.391 1.00 97.62 99 ALA A C 1
ATOM 744 O O . ALA A 1 99 ? 8.279 -6.249 -13.997 1.00 97.62 99 ALA A O 1
ATOM 745 N N . THR A 1 100 ? 9.248 -8.178 -13.399 1.00 97.75 100 THR A N 1
ATOM 746 C CA . THR A 1 100 ? 8.215 -9.061 -13.940 1.00 97.75 100 THR A CA 1
ATOM 747 C C . THR A 1 100 ? 7.397 -9.666 -12.814 1.00 97.75 100 THR A C 1
ATOM 749 O O . THR A 1 100 ? 7.920 -10.354 -11.940 1.00 97.75 100 THR A O 1
ATOM 752 N N . PHE A 1 101 ? 6.096 -9.413 -12.857 1.00 97.31 101 PHE A N 1
ATOM 753 C CA . PHE A 1 101 ? 5.096 -9.956 -11.954 1.00 97.31 101 PHE A CA 1
ATOM 754 C C . PHE A 1 101 ? 4.387 -11.097 -12.662 1.00 97.31 101 PHE A C 1
ATOM 756 O O . PHE A 1 101 ? 3.909 -10.930 -13.779 1.00 97.31 101 PHE A O 1
ATOM 763 N N . SER A 1 102 ? 4.292 -12.252 -12.018 1.00 96.88 102 SER A N 1
ATOM 764 C CA . SER A 1 102 ? 3.563 -13.394 -12.564 1.00 96.88 102 SER A CA 1
ATOM 765 C C . SER A 1 102 ? 2.693 -14.049 -11.507 1.00 96.88 102 SER A C 1
ATOM 767 O O . SER A 1 102 ? 3.070 -14.125 -10.342 1.00 96.88 102 SER A O 1
ATOM 769 N N . HIS A 1 103 ? 1.513 -14.511 -11.902 1.00 96.69 103 HIS A N 1
ATOM 770 C CA . HIS A 1 103 ? 0.584 -15.219 -11.032 1.00 96.69 103 HIS A CA 1
ATOM 771 C C . HIS A 1 103 ? -0.175 -16.284 -11.837 1.00 96.69 103 HIS A C 1
ATOM 773 O O . HIS A 1 103 ? -0.632 -15.979 -12.941 1.00 96.69 103 HIS A O 1
ATOM 779 N N . PRO A 1 104 ? -0.396 -17.502 -11.305 1.00 93.81 104 PRO A N 1
ATOM 780 C CA . PRO A 1 104 ? -1.094 -18.569 -12.031 1.00 93.81 104 PRO A CA 1
ATOM 781 C C . PRO A 1 104 ? -2.482 -18.176 -12.559 1.00 93.81 104 PRO A C 1
ATOM 783 O O . PRO A 1 104 ? -2.870 -18.600 -13.640 1.00 93.81 104 PRO A O 1
ATOM 786 N N . ALA A 1 105 ? -3.214 -17.338 -11.818 1.00 90.94 105 ALA A N 1
ATOM 787 C CA . ALA A 1 105 ? -4.533 -16.838 -12.222 1.00 90.94 105 ALA A CA 1
ATOM 788 C C . ALA A 1 105 ? -4.502 -15.536 -13.051 1.00 90.94 105 ALA A C 1
ATOM 790 O O . ALA A 1 105 ? -5.528 -15.145 -13.593 1.00 90.94 105 ALA A O 1
ATOM 791 N N . GLY A 1 106 ? -3.358 -14.843 -13.099 1.00 88.31 106 GLY A N 1
ATOM 792 C CA . GLY A 1 106 ? -3.238 -13.470 -13.612 1.00 88.31 106 GLY A CA 1
ATOM 793 C C . GLY A 1 106 ? -2.328 -13.302 -14.828 1.00 88.31 106 GLY A C 1
ATOM 794 O O . GLY A 1 106 ? -2.264 -12.225 -15.410 1.00 88.31 106 GLY A O 1
ATOM 795 N N . GLY A 1 107 ? -1.604 -14.355 -15.210 1.00 93.81 107 GLY A N 1
ATOM 796 C CA . GLY A 1 107 ? -0.599 -14.292 -16.266 1.00 93.81 107 GLY A CA 1
ATOM 797 C C . GLY A 1 107 ? 0.711 -13.666 -15.789 1.00 93.81 107 GLY A C 1
ATOM 798 O O . GLY A 1 107 ? 1.044 -13.722 -14.605 1.00 93.81 107 GLY A O 1
ATOM 799 N N . SER A 1 108 ? 1.478 -13.113 -16.728 1.00 96.00 108 SER A N 1
ATOM 800 C CA . SER A 1 108 ? 2.779 -12.492 -16.475 1.00 96.00 108 SER A CA 1
ATOM 801 C C . SER A 1 108 ? 2.846 -11.121 -17.135 1.00 96.00 108 SER A C 1
ATOM 803 O O . SER A 1 108 ? 2.487 -10.984 -18.302 1.00 96.00 108 SER A O 1
ATOM 805 N N . LEU A 1 109 ? 3.345 -10.127 -16.406 1.00 96.94 109 LEU A N 1
ATOM 806 C CA . LEU A 1 109 ? 3.509 -8.753 -16.859 1.00 96.94 109 LEU A CA 1
ATOM 807 C C . LEU A 1 109 ? 4.866 -8.221 -16.406 1.00 96.94 109 LEU A C 1
ATOM 809 O O . LEU A 1 109 ? 5.174 -8.228 -15.216 1.00 96.94 109 LEU A O 1
ATOM 813 N N . ARG A 1 110 ? 5.659 -7.723 -17.354 1.00 97.31 110 ARG A N 1
ATOM 814 C CA . ARG A 1 110 ? 6.842 -6.913 -17.063 1.00 97.31 110 ARG A CA 1
ATOM 815 C C . ARG A 1 110 ? 6.468 -5.445 -17.150 1.00 97.31 110 ARG A C 1
ATOM 817 O O . ARG A 1 110 ? 5.817 -5.050 -18.113 1.00 97.31 110 ARG A O 1
ATOM 824 N N . LEU A 1 111 ? 6.886 -4.670 -16.161 1.00 96.56 111 LEU A N 1
ATOM 825 C CA . LEU A 1 111 ? 6.728 -3.224 -16.156 1.00 96.56 111 LEU A CA 1
ATOM 826 C C . LEU A 1 111 ? 7.917 -2.555 -15.476 1.00 96.56 111 LEU A C 1
ATOM 828 O O . LEU A 1 111 ? 8.555 -3.130 -14.587 1.00 96.56 111 LEU A O 1
ATOM 832 N N . ASP A 1 112 ? 8.157 -1.316 -15.871 1.00 96.56 112 ASP A N 1
ATOM 833 C CA . ASP A 1 112 ? 9.177 -0.462 -15.300 1.00 96.56 112 ASP A CA 1
ATOM 834 C C . ASP A 1 112 ? 8.608 0.901 -14.904 1.00 96.56 112 ASP A C 1
ATOM 836 O O . ASP A 1 112 ? 7.698 1.433 -15.533 1.00 96.56 112 ASP A O 1
ATOM 840 N N . TRP A 1 113 ? 9.175 1.474 -13.846 1.00 96.62 113 TRP A N 1
ATOM 841 C CA . TRP A 1 113 ? 9.040 2.886 -13.522 1.00 96.62 113 TRP A CA 1
ATOM 842 C C . TRP A 1 113 ? 10.402 3.540 -13.555 1.00 96.62 113 TRP A C 1
ATOM 844 O O . TRP A 1 113 ? 11.355 3.076 -12.923 1.00 96.62 113 TRP A O 1
ATOM 854 N N . THR A 1 114 ? 10.457 4.691 -14.210 1.00 96.50 114 THR A N 1
ATOM 855 C CA . THR A 1 114 ? 11.660 5.515 -14.266 1.00 96.50 114 THR A CA 1
ATOM 856 C C . THR A 1 114 ? 11.471 6.811 -13.490 1.00 96.50 114 THR A C 1
ATOM 858 O O . THR A 1 114 ? 10.364 7.343 -13.368 1.00 96.50 114 THR A O 1
ATOM 861 N N . LEU A 1 115 ? 12.571 7.375 -12.995 1.00 94.44 115 LEU A N 1
ATOM 862 C CA . LEU A 1 115 ? 12.561 8.665 -12.312 1.00 94.44 115 LEU A CA 1
ATOM 863 C C . LEU A 1 115 ? 12.067 9.781 -13.242 1.00 94.44 115 LEU A C 1
ATOM 865 O O . LEU A 1 115 ? 11.410 10.705 -12.778 1.00 94.44 115 LEU A O 1
ATOM 869 N N . LYS A 1 116 ? 12.317 9.666 -14.552 1.00 94.69 116 LYS A N 1
ATOM 870 C CA . LYS A 1 116 ? 11.793 10.593 -15.561 1.00 94.69 116 LYS A CA 1
ATOM 871 C C . LYS A 1 116 ? 10.261 10.576 -15.604 1.00 94.69 116 LYS A C 1
ATOM 873 O O . LYS A 1 116 ? 9.653 11.633 -15.505 1.00 94.69 116 LYS A O 1
ATOM 878 N N . GLN A 1 117 ? 9.640 9.395 -15.644 1.00 93.31 117 GLN A N 1
ATOM 879 C CA . GLN A 1 117 ? 8.176 9.282 -15.571 1.00 93.31 117 GLN A CA 1
ATOM 880 C C . GLN A 1 117 ? 7.629 9.901 -14.271 1.00 93.31 117 GLN A C 1
ATOM 882 O O . GLN A 1 117 ? 6.626 10.611 -14.290 1.00 93.31 117 GLN A O 1
ATOM 887 N N . ALA A 1 118 ? 8.319 9.705 -13.142 1.00 92.44 118 ALA A N 1
ATOM 888 C CA . ALA A 1 118 ? 7.936 10.326 -11.872 1.00 92.44 118 ALA A CA 1
ATOM 889 C C . ALA A 1 118 ? 8.094 11.863 -11.862 1.00 92.44 118 ALA A C 1
ATOM 891 O O . ALA A 1 118 ? 7.321 12.555 -11.194 1.00 92.44 118 ALA A O 1
ATOM 892 N N . GLN A 1 119 ? 9.076 12.407 -12.591 1.00 93.50 119 GLN A N 1
ATOM 893 C CA . GLN A 1 119 ? 9.244 13.852 -12.794 1.00 93.50 119 GLN A CA 1
ATOM 894 C C . GLN A 1 119 ? 8.110 14.422 -13.650 1.00 93.50 119 GLN A C 1
ATOM 896 O O . GLN A 1 119 ? 7.521 15.433 -13.269 1.00 93.50 119 GLN A O 1
ATOM 901 N N . ASP A 1 120 ? 7.759 13.742 -14.744 1.00 93.31 120 ASP A N 1
ATOM 902 C CA . ASP A 1 120 ? 6.647 14.125 -15.623 1.00 93.31 120 ASP A CA 1
ATOM 903 C C . ASP A 1 120 ? 5.307 14.109 -14.859 1.00 93.31 120 ASP A C 1
ATOM 905 O O . ASP A 1 120 ? 4.468 14.996 -15.026 1.00 93.31 120 ASP A O 1
ATOM 909 N N . ALA A 1 121 ? 5.150 13.163 -13.926 1.00 89.94 121 ALA A N 1
ATOM 910 C CA . ALA A 1 121 ? 4.022 13.077 -12.997 1.00 89.94 121 ALA A CA 1
ATOM 911 C C . ALA A 1 121 ? 4.091 14.064 -11.807 1.00 89.94 121 ALA A C 1
ATOM 913 O O . ALA A 1 121 ? 3.197 14.067 -10.962 1.00 89.94 121 ALA A O 1
ATOM 914 N N . LYS A 1 122 ? 5.125 14.915 -11.728 1.00 91.94 122 LYS A N 1
ATOM 915 C CA . LYS A 1 122 ? 5.343 15.931 -10.675 1.00 91.94 122 LYS A CA 1
ATOM 916 C C . LYS A 1 122 ? 5.451 15.374 -9.247 1.00 91.94 122 LYS A C 1
ATOM 918 O O . LYS A 1 122 ? 5.166 16.077 -8.279 1.00 91.94 122 LYS A O 1
ATOM 923 N N . LEU A 1 123 ? 5.909 14.132 -9.093 1.00 90.25 123 LEU A N 1
ATOM 924 C CA . LEU A 1 123 ? 5.994 13.455 -7.791 1.00 90.25 123 LEU A CA 1
ATOM 925 C C . LEU A 1 123 ? 7.313 13.749 -7.059 1.00 90.25 123 LEU A C 1
ATOM 927 O O . LEU A 1 123 ? 7.359 13.846 -5.832 1.00 90.25 123 LEU A O 1
ATOM 931 N N . THR A 1 124 ? 8.387 13.983 -7.817 1.00 89.62 124 THR A N 1
ATOM 932 C CA . THR A 1 124 ? 9.759 14.142 -7.301 1.00 89.62 124 THR A CA 1
ATOM 933 C C . THR A 1 124 ? 9.994 15.383 -6.436 1.00 89.62 124 THR A C 1
ATOM 935 O O . THR A 1 124 ? 11.044 15.513 -5.808 1.00 89.62 124 THR A O 1
ATOM 938 N N . GLY A 1 125 ? 9.016 16.289 -6.356 1.00 88.19 125 GLY A N 1
ATOM 939 C CA . GLY A 1 125 ? 9.067 17.459 -5.481 1.00 88.19 125 GLY A CA 1
ATOM 940 C C . GLY A 1 125 ? 8.931 17.137 -3.987 1.00 88.19 125 GLY A C 1
ATOM 941 O O . GLY A 1 125 ? 9.359 17.950 -3.164 1.00 88.19 125 GLY A O 1
ATOM 942 N N . LYS A 1 126 ? 8.375 15.970 -3.629 1.00 88.19 126 LYS A N 1
ATOM 943 C CA . LYS A 1 126 ? 8.112 15.562 -2.237 1.00 88.19 126 LYS A CA 1
ATOM 944 C C . LYS A 1 126 ? 9.362 14.967 -1.575 1.00 88.19 126 LYS A C 1
ATOM 946 O O . LYS A 1 126 ? 10.163 14.302 -2.230 1.00 88.19 126 LYS A O 1
ATOM 951 N N . ASP A 1 127 ? 9.517 15.161 -0.264 1.00 88.88 127 ASP A N 1
ATOM 952 C CA . ASP A 1 127 ? 10.737 14.773 0.470 1.00 88.88 127 ASP A CA 1
ATOM 953 C C . ASP A 1 127 ? 11.045 13.273 0.391 1.00 88.88 127 ASP A C 1
ATOM 955 O O . ASP A 1 127 ? 12.205 12.883 0.264 1.00 88.88 127 ASP A O 1
ATOM 959 N N . ASN A 1 128 ? 10.017 12.422 0.365 1.00 88.94 128 ASN A N 1
ATOM 960 C CA . ASN A 1 128 ? 10.189 10.972 0.235 1.00 88.94 128 ASN A CA 1
ATOM 961 C C . ASN A 1 128 ? 10.830 10.586 -1.103 1.00 88.94 128 ASN A C 1
ATOM 963 O O . ASN A 1 128 ? 11.695 9.713 -1.150 1.00 88.94 128 ASN A O 1
ATOM 967 N N . TRP A 1 129 ? 10.465 11.284 -2.180 1.00 92.31 129 TRP A N 1
ATOM 968 C CA . TRP A 1 129 ? 11.047 11.070 -3.501 1.00 92.31 129 TRP A CA 1
ATOM 969 C C . TRP A 1 129 ? 12.476 11.604 -3.610 1.00 92.31 129 TRP A C 1
ATOM 971 O O . TRP A 1 129 ? 13.293 10.993 -4.293 1.00 92.31 129 TRP A O 1
ATOM 981 N N . LYS A 1 130 ? 12.796 12.705 -2.920 1.00 91.44 130 LYS A N 1
ATOM 982 C CA . LYS A 1 130 ? 14.155 13.271 -2.887 1.00 91.44 130 LYS A CA 1
ATOM 983 C C . LYS A 1 130 ? 15.118 12.406 -2.078 1.00 91.44 130 LYS A C 1
ATOM 985 O O . LYS A 1 130 ? 16.228 12.140 -2.527 1.00 91.44 130 LYS A O 1
ATOM 990 N N . ASN A 1 131 ? 14.686 11.964 -0.899 1.00 93.12 131 ASN A N 1
ATOM 991 C CA . ASN A 1 131 ? 15.531 11.225 0.036 1.00 93.12 131 ASN A CA 1
ATOM 992 C C . ASN A 1 131 ? 15.643 9.740 -0.338 1.00 93.12 131 ASN A C 1
ATOM 994 O O . ASN A 1 131 ? 16.701 9.137 -0.161 1.00 93.12 131 ASN A O 1
ATOM 998 N N . TYR A 1 132 ? 14.569 9.146 -0.871 1.00 94.38 132 TYR A N 1
ATOM 999 C CA . TYR A 1 132 ? 14.481 7.703 -1.118 1.00 94.38 132 TYR A CA 1
ATOM 1000 C C . TYR A 1 132 ? 13.887 7.356 -2.499 1.00 94.38 132 TYR A C 1
ATOM 1002 O O . TYR A 1 132 ? 12.937 6.569 -2.581 1.00 94.38 132 TYR A O 1
ATOM 1010 N N . PRO A 1 133 ? 14.461 7.858 -3.613 1.00 94.44 133 PRO A N 1
ATOM 1011 C CA . PRO A 1 133 ? 13.897 7.684 -4.957 1.00 94.44 133 PRO A CA 1
ATOM 1012 C C . PRO A 1 133 ? 13.717 6.210 -5.347 1.00 94.44 133 PRO A C 1
ATOM 1014 O O . PRO A 1 133 ? 12.650 5.819 -5.812 1.00 94.44 133 PRO A O 1
ATOM 1017 N N . ARG A 1 134 ? 14.706 5.350 -5.067 1.00 95.62 134 ARG A N 1
ATOM 1018 C CA . ARG A 1 134 ? 14.615 3.902 -5.337 1.00 95.62 134 ARG A CA 1
ATOM 1019 C C . ARG A 1 134 ? 13.459 3.226 -4.600 1.00 95.62 134 ARG A C 1
ATOM 1021 O O . ARG A 1 134 ? 12.831 2.324 -5.146 1.00 95.62 134 ARG A O 1
ATOM 1028 N N . ALA A 1 135 ? 13.191 3.624 -3.355 1.00 94.75 135 ALA A N 1
ATOM 1029 C CA . ALA A 1 135 ? 12.099 3.045 -2.575 1.00 94.75 135 ALA A CA 1
ATOM 1030 C C . ALA A 1 135 ? 10.737 3.455 -3.152 1.00 94.75 135 ALA A C 1
ATOM 1032 O O . ALA A 1 135 ? 9.854 2.608 -3.278 1.00 94.75 135 ALA A O 1
ATOM 1033 N N . MET A 1 136 ? 10.606 4.714 -3.578 1.00 95.31 136 MET A N 1
ATOM 1034 C CA . MET A 1 136 ? 9.389 5.221 -4.215 1.00 95.31 136 MET A CA 1
ATOM 1035 C C . MET A 1 136 ? 9.132 4.561 -5.573 1.00 95.31 136 MET A C 1
ATOM 1037 O O . MET A 1 136 ? 8.024 4.084 -5.816 1.00 95.31 136 MET A O 1
ATOM 1041 N N . LEU A 1 137 ? 10.161 4.436 -6.420 1.00 96.69 137 LEU A N 1
ATOM 1042 C CA . LEU A 1 137 ? 10.063 3.717 -7.697 1.00 96.69 137 LEU A CA 1
ATOM 1043 C C . LEU A 1 137 ? 9.649 2.258 -7.481 1.00 96.69 137 LEU A C 1
ATOM 1045 O O . LEU A 1 137 ? 8.705 1.779 -8.105 1.00 96.69 137 LEU A O 1
ATOM 1049 N N . ARG A 1 138 ? 10.284 1.568 -6.525 1.00 96.25 138 ARG A N 1
ATOM 1050 C CA . ARG A 1 138 ? 9.903 0.204 -6.142 1.00 96.25 138 ARG A CA 1
ATOM 1051 C C . ARG A 1 138 ? 8.437 0.115 -5.722 1.00 96.25 138 ARG A C 1
ATOM 1053 O O . ARG A 1 138 ? 7.756 -0.828 -6.116 1.00 96.25 138 ARG A O 1
ATOM 1060 N N . ALA A 1 139 ? 7.955 1.062 -4.920 1.00 95.31 139 ALA A N 1
ATOM 1061 C CA . ALA A 1 139 ? 6.576 1.049 -4.452 1.00 95.31 139 ALA A CA 1
ATOM 1062 C C . ALA A 1 139 ? 5.567 1.246 -5.590 1.00 95.31 139 ALA A C 1
ATOM 1064 O O . ALA A 1 139 ? 4.548 0.557 -5.615 1.00 95.31 139 ALA A O 1
ATOM 1065 N N . ARG A 1 140 ? 5.872 2.118 -6.559 1.00 94.69 140 ARG A N 1
ATOM 1066 C CA . ARG A 1 140 ? 5.039 2.323 -7.756 1.00 94.69 140 ARG A CA 1
ATOM 1067 C C . ARG A 1 140 ? 4.941 1.067 -8.611 1.00 94.69 140 ARG A C 1
ATOM 1069 O O . ARG A 1 140 ? 3.834 0.619 -8.893 1.00 94.69 140 ARG A O 1
ATOM 1076 N N . VAL A 1 141 ? 6.081 0.444 -8.908 1.00 96.25 141 VAL A N 1
ATOM 1077 C CA . VAL A 1 141 ? 6.139 -0.799 -9.694 1.00 96.25 141 VAL A CA 1
ATOM 1078 C C . VAL A 1 141 ? 5.367 -1.925 -9.012 1.00 96.25 141 VAL A C 1
ATOM 1080 O O . VAL A 1 141 ? 4.618 -2.644 -9.663 1.00 96.25 141 VAL A O 1
ATOM 1083 N N . ILE A 1 142 ? 5.488 -2.068 -7.688 1.00 95.94 142 ILE A N 1
ATOM 1084 C CA . ILE A 1 142 ? 4.727 -3.082 -6.944 1.00 95.94 142 ILE A CA 1
ATOM 1085 C C . ILE A 1 142 ? 3.225 -2.793 -6.995 1.00 95.94 142 ILE A C 1
ATOM 1087 O O . ILE A 1 142 ? 2.446 -3.704 -7.270 1.00 95.94 142 ILE A O 1
ATOM 1091 N N . ALA A 1 143 ? 2.805 -1.556 -6.720 1.00 94.75 143 ALA A N 1
ATOM 1092 C CA . ALA A 1 143 ? 1.389 -1.205 -6.673 1.00 94.75 143 ALA A CA 1
ATOM 1093 C C . ALA A 1 143 ? 0.708 -1.410 -8.036 1.00 94.75 143 ALA A C 1
ATOM 1095 O O . ALA A 1 143 ? -0.377 -1.989 -8.104 1.00 94.75 143 ALA A O 1
ATOM 1096 N N . GLU A 1 144 ? 1.358 -0.992 -9.122 1.00 95.19 144 GLU A N 1
ATOM 1097 C CA . GLU A 1 144 ? 0.854 -1.167 -10.484 1.00 95.19 144 GLU A CA 1
ATOM 1098 C C . GLU A 1 144 ? 0.895 -2.632 -10.933 1.00 95.19 144 GLU A C 1
ATOM 1100 O O . GLU A 1 144 ? -0.122 -3.170 -11.373 1.00 95.19 144 GLU A O 1
ATOM 1105 N N . GLY A 1 145 ? 2.026 -3.313 -10.734 1.00 95.12 145 GLY A N 1
ATOM 1106 C CA . GLY A 1 145 ? 2.197 -4.709 -11.131 1.00 95.12 145 GLY A CA 1
ATOM 1107 C C . GLY A 1 145 ? 1.239 -5.659 -10.431 1.00 95.12 145 GLY A C 1
ATOM 1108 O O . GLY A 1 145 ? 0.611 -6.501 -11.073 1.00 95.12 145 GLY A O 1
ATOM 1109 N N . VAL A 1 146 ? 1.056 -5.493 -9.119 1.00 95.31 146 VAL A N 1
ATOM 1110 C CA . VAL A 1 146 ? 0.115 -6.324 -8.362 1.00 95.31 146 VAL A CA 1
ATOM 1111 C C . VAL A 1 146 ? -1.329 -6.020 -8.760 1.00 95.31 146 VAL A C 1
ATOM 1113 O O . VAL A 1 146 ? -2.111 -6.956 -8.898 1.00 95.31 146 VAL A O 1
ATOM 1116 N N . ARG A 1 147 ? -1.700 -4.756 -9.011 1.00 94.06 147 ARG A N 1
ATOM 1117 C CA . ARG A 1 147 ? -3.048 -4.425 -9.510 1.00 94.06 147 ARG A CA 1
ATOM 1118 C C . ARG A 1 147 ? -3.345 -5.027 -10.872 1.00 94.06 147 ARG A C 1
ATOM 1120 O O . ARG A 1 147 ? -4.465 -5.479 -11.082 1.00 94.06 147 ARG A O 1
ATOM 1127 N N . ALA A 1 148 ? -2.372 -5.008 -11.774 1.00 94.44 148 ALA A N 1
ATOM 1128 C CA . ALA A 1 148 ? -2.553 -5.510 -13.126 1.00 94.44 148 ALA A 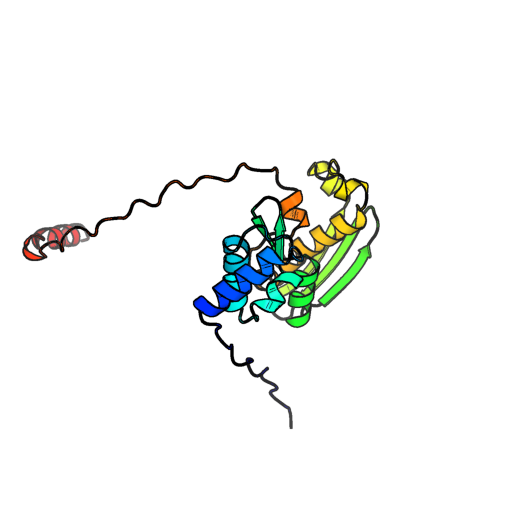CA 1
ATOM 1129 C C . ALA A 1 148 ? -2.627 -7.044 -13.164 1.00 94.44 148 ALA A C 1
ATOM 1131 O O . ALA A 1 148 ? -3.475 -7.598 -13.857 1.00 94.44 148 ALA A O 1
ATOM 1132 N N . VAL A 1 149 ? -1.768 -7.731 -12.402 1.00 95.12 149 VAL A N 1
ATOM 1133 C CA . VAL A 1 149 ? -1.670 -9.199 -12.443 1.00 95.12 149 VAL A CA 1
ATOM 1134 C C . VAL A 1 149 ? -2.645 -9.872 -11.477 1.00 95.12 149 VAL A C 1
ATOM 1136 O O . VAL A 1 149 ? -3.293 -10.851 -11.833 1.00 95.12 149 VAL A O 1
ATOM 1139 N N . TYR A 1 150 ? -2.762 -9.392 -10.239 1.00 94.38 150 TYR A N 1
ATOM 1140 C CA . TYR A 1 150 ? -3.630 -10.012 -9.237 1.00 94.38 150 TYR A CA 1
ATOM 1141 C C . TYR A 1 150 ? -4.193 -8.976 -8.245 1.00 94.38 150 TYR A C 1
ATOM 1143 O O . TYR A 1 150 ? -3.731 -8.867 -7.100 1.00 94.38 150 TYR A O 1
ATOM 1151 N N . PRO A 1 151 ? -5.232 -8.220 -8.649 1.00 92.12 151 PRO A N 1
ATOM 1152 C CA . PRO A 1 151 ? -5.760 -7.098 -7.868 1.00 92.12 151 PRO A CA 1
ATOM 1153 C C . PRO A 1 151 ? -6.347 -7.500 -6.505 1.00 92.12 151 PRO A C 1
ATOM 1155 O O . PRO A 1 151 ? -6.429 -6.670 -5.597 1.00 92.12 151 PRO A O 1
ATOM 1158 N N . ALA A 1 152 ? -6.702 -8.771 -6.304 1.00 90.00 152 ALA A N 1
ATOM 1159 C CA . ALA A 1 152 ? -7.192 -9.266 -5.017 1.00 90.00 152 ALA A CA 1
ATOM 1160 C C . ALA A 1 152 ? -6.159 -9.124 -3.876 1.00 90.00 152 ALA A C 1
ATOM 1162 O O . ALA A 1 152 ? -6.541 -9.021 -2.710 1.00 90.00 152 ALA A O 1
ATOM 1163 N N . ALA A 1 153 ? -4.857 -9.053 -4.181 1.00 89.94 153 ALA A N 1
ATOM 1164 C CA . ALA A 1 153 ? -3.828 -8.834 -3.162 1.00 89.94 153 ALA A CA 1
ATOM 1165 C C . ALA A 1 153 ? -3.846 -7.411 -2.573 1.00 89.94 153 ALA A C 1
ATOM 1167 O O . ALA A 1 153 ? -3.519 -7.238 -1.396 1.00 89.94 153 ALA A O 1
ATOM 1168 N N . ILE A 1 154 ? -4.256 -6.397 -3.347 1.00 87.62 154 ILE A N 1
ATOM 1169 C CA . ILE A 1 154 ? -4.343 -5.008 -2.864 1.00 87.62 154 ILE A CA 1
ATOM 1170 C C . ILE A 1 154 ? -5.738 -4.645 -2.339 1.00 87.62 154 ILE A C 1
ATOM 1172 O O . ILE A 1 154 ? -5.853 -3.775 -1.480 1.00 87.62 154 ILE A O 1
ATOM 1176 N N . GLY A 1 155 ? -6.790 -5.320 -2.815 1.00 83.25 155 GLY A N 1
ATOM 1177 C CA . GLY A 1 155 ? -8.155 -5.136 -2.307 1.00 83.25 155 GLY A CA 1
ATOM 1178 C C . GLY A 1 155 ? -8.741 -3.745 -2.580 1.00 83.25 155 GLY A C 1
ATOM 1179 O O . GLY A 1 155 ?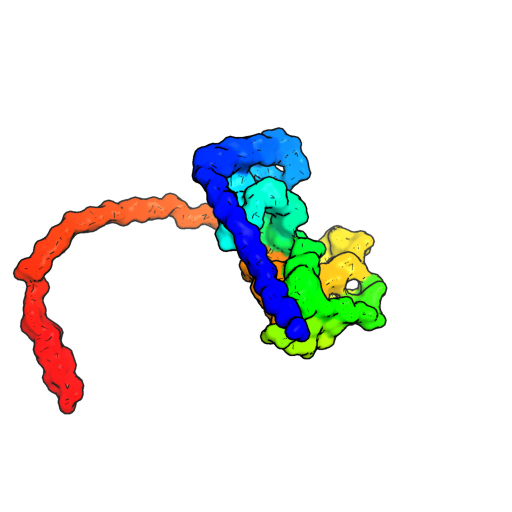 -9.505 -3.231 -1.774 1.00 83.25 155 GLY A O 1
ATOM 1180 N N . GLY A 1 156 ? -8.340 -3.098 -3.682 1.00 83.06 156 GLY A N 1
ATOM 1181 C CA . GLY A 1 156 ? -8.832 -1.768 -4.071 1.00 83.06 156 GLY A CA 1
ATOM 1182 C C . GLY A 1 156 ? -8.303 -0.595 -3.236 1.00 83.06 156 GLY A C 1
ATOM 1183 O O . GLY A 1 156 ? -8.713 0.541 -3.463 1.00 83.06 156 GLY A O 1
ATOM 1184 N N . MET A 1 157 ? -7.385 -0.835 -2.297 1.00 87.00 157 MET A N 1
ATOM 1185 C CA . MET A 1 157 ? -6.787 0.225 -1.486 1.00 87.00 157 MET A CA 1
ATOM 1186 C C . MET A 1 157 ? -5.595 0.900 -2.167 1.00 87.00 157 MET A C 1
ATOM 1188 O O . MET A 1 157 ? -4.928 0.342 -3.044 1.00 87.00 157 MET A O 1
ATOM 1192 N N . LEU A 1 158 ? -5.313 2.123 -1.722 1.00 89.69 158 LEU A N 1
ATOM 1193 C CA . LEU A 1 158 ? -4.079 2.828 -2.050 1.00 89.69 158 LEU A CA 1
ATOM 1194 C C . LEU A 1 158 ? -2.927 2.292 -1.205 1.00 89.69 158 LEU A C 1
ATOM 1196 O O . LEU A 1 158 ? -3.129 1.882 -0.055 1.00 89.69 158 LEU A O 1
ATOM 1200 N N . THR A 1 159 ? -1.713 2.359 -1.742 1.00 93.00 159 THR A N 1
ATOM 1201 C CA . THR A 1 159 ? -0.523 2.221 -0.904 1.00 93.00 159 THR A CA 1
ATOM 1202 C C . THR A 1 159 ? -0.215 3.536 -0.179 1.00 93.00 159 THR A C 1
ATOM 1204 O O . THR A 1 159 ? -0.618 4.605 -0.655 1.00 93.00 159 THR A O 1
ATOM 1207 N N . PRO A 1 160 ? 0.485 3.508 0.973 1.00 91.25 160 PRO A N 1
ATOM 1208 C CA . PRO A 1 160 ? 0.885 4.714 1.690 1.00 91.25 160 PRO A CA 1
ATOM 1209 C C . PRO A 1 160 ? 1.592 5.716 0.784 1.00 91.25 160 PRO A C 1
ATOM 1211 O O . PRO A 1 160 ? 1.291 6.905 0.822 1.00 91.25 160 PRO A O 1
ATOM 1214 N N . GLU A 1 161 ? 2.477 5.227 -0.083 1.00 92.12 161 GLU A N 1
ATOM 1215 C CA . GLU A 1 161 ? 3.235 6.056 -1.008 1.00 92.12 161 GLU A CA 1
ATOM 1216 C C . GLU A 1 161 ? 2.315 6.770 -2.006 1.00 92.12 161 GLU A C 1
ATOM 1218 O O . GLU A 1 161 ? 2.561 7.920 -2.346 1.00 92.12 161 GLU A O 1
ATOM 1223 N N . GLU A 1 162 ? 1.259 6.127 -2.513 1.00 89.50 162 GLU A N 1
ATOM 1224 C CA . GLU A 1 162 ? 0.283 6.786 -3.403 1.00 89.50 162 GLU A CA 1
ATOM 1225 C C . GLU A 1 162 ? -0.596 7.779 -2.656 1.00 89.50 162 GLU A C 1
ATOM 1227 O O . GLU A 1 162 ? -0.858 8.869 -3.154 1.00 89.50 162 GLU A O 1
ATOM 1232 N N . ALA A 1 163 ? -1.033 7.433 -1.445 1.00 89.81 163 ALA A N 1
ATOM 1233 C CA . ALA A 1 163 ? -1.842 8.333 -0.637 1.00 89.81 163 ALA A CA 1
ATOM 1234 C C . ALA A 1 163 ? -1.079 9.605 -0.244 1.00 89.81 163 ALA A C 1
ATOM 1236 O O . ALA A 1 163 ? -1.685 10.671 -0.194 1.00 89.81 163 ALA A O 1
ATOM 1237 N N . GLN A 1 164 ? 0.235 9.506 -0.011 1.00 86.88 164 GLN A N 1
ATOM 1238 C CA . GLN A 1 164 ? 1.120 10.655 0.216 1.00 86.88 164 GLN A CA 1
ATOM 1239 C C . GLN A 1 164 ? 1.307 11.511 -1.040 1.00 86.88 164 GLN A C 1
ATOM 1241 O O . GLN A 1 164 ? 1.529 12.720 -0.936 1.00 86.88 164 GLN A O 1
ATOM 1246 N N . ASP A 1 165 ? 1.222 10.896 -2.220 1.00 85.69 165 ASP A N 1
ATOM 1247 C CA . ASP A 1 165 ? 1.361 11.575 -3.503 1.00 85.69 165 ASP A CA 1
ATOM 1248 C C . ASP A 1 165 ? 0.102 12.343 -3.910 1.00 85.69 165 ASP A C 1
ATOM 1250 O O . ASP A 1 165 ? 0.215 13.334 -4.630 1.00 85.69 165 ASP A O 1
ATOM 1254 N N . LEU A 1 166 ? -1.059 11.987 -3.365 1.00 84.00 166 LEU A N 1
ATOM 1255 C CA . LEU A 1 166 ? -2.265 12.796 -3.484 1.00 84.00 166 LEU A CA 1
ATOM 1256 C C . LEU A 1 166 ? -2.150 14.069 -2.638 1.00 84.00 166 LEU A C 1
ATOM 1258 O O . LEU A 1 166 ? -1.564 14.071 -1.554 1.00 84.00 166 LEU A O 1
ATOM 1262 N N . ASP A 1 167 ? -2.728 15.158 -3.134 1.00 76.06 167 ASP A N 1
ATOM 1263 C CA . ASP A 1 167 ? -2.860 16.373 -2.339 1.00 76.06 167 ASP A CA 1
ATOM 1264 C C . ASP A 1 167 ? -3.807 16.136 -1.159 1.00 76.06 167 ASP A C 1
ATOM 1266 O O . ASP A 1 167 ? -4.790 15.384 -1.257 1.00 76.06 167 ASP A O 1
ATOM 1270 N N . VAL A 1 168 ? -3.501 16.799 -0.039 1.00 66.50 168 VAL A N 1
ATOM 1271 C CA . VAL A 1 168 ? -4.331 16.780 1.167 1.00 66.50 168 VAL A CA 1
ATOM 1272 C C . VAL A 1 168 ? -5.669 17.415 0.808 1.00 66.50 168 VAL A C 1
ATOM 1274 O O . VAL A 1 168 ? -5.819 18.635 0.790 1.00 66.50 168 VAL A O 1
ATOM 1277 N N . MET A 1 169 ? -6.660 16.584 0.505 1.00 59.03 169 MET A N 1
ATOM 1278 C CA . MET A 1 169 ? -8.030 17.060 0.408 1.00 59.03 169 MET A CA 1
ATOM 1279 C C . MET A 1 169 ? -8.543 17.267 1.836 1.00 59.03 169 MET A C 1
ATOM 1281 O O . MET A 1 169 ? -8.388 16.359 2.659 1.00 59.03 169 MET A O 1
ATOM 1285 N N . PRO A 1 170 ? -9.151 18.422 2.158 1.00 60.75 170 PRO A N 1
ATOM 1286 C CA . PRO A 1 170 ? -9.802 18.589 3.448 1.00 60.75 170 PRO A CA 1
ATOM 1287 C C . PRO A 1 170 ? -10.843 17.472 3.635 1.00 60.75 170 PRO A C 1
ATOM 1289 O O . PRO A 1 170 ? -11.452 17.039 2.646 1.00 60.75 170 PRO A O 1
ATOM 1292 N N . PRO A 1 171 ? -11.041 16.974 4.870 1.00 62.47 171 PRO A N 1
ATOM 1293 C CA . PRO A 1 171 ? -12.024 15.934 5.137 1.00 62.47 171 PRO A CA 1
ATOM 1294 C C . PRO A 1 171 ? -13.379 16.376 4.583 1.00 62.47 171 PRO A C 1
ATOM 1296 O O . PRO A 1 171 ? -13.918 17.411 4.978 1.00 62.47 171 PRO A O 1
ATOM 1299 N N . LYS A 1 172 ? -13.912 15.613 3.623 1.00 64.38 172 LYS A N 1
ATOM 1300 C CA . LYS A 1 172 ? -15.235 15.884 3.063 1.00 64.38 172 LYS A CA 1
ATOM 1301 C C . LYS A 1 172 ? -16.261 15.579 4.147 1.00 64.38 172 LYS A C 1
ATOM 1303 O O . LYS A 1 172 ? -16.495 14.417 4.470 1.00 64.38 172 LYS A O 1
ATOM 1308 N N . HIS A 1 173 ? -16.857 16.619 4.718 1.00 68.25 173 HIS A N 1
ATOM 1309 C CA . HIS A 1 173 ? -18.030 16.468 5.563 1.00 68.25 173 HIS A CA 1
ATOM 1310 C C . HIS A 1 173 ? -19.188 16.026 4.662 1.00 68.25 173 HIS A C 1
ATOM 1312 O O . HIS A 1 173 ? -19.751 16.838 3.934 1.00 68.25 173 HIS A O 1
ATOM 1318 N N . MET A 1 174 ? -19.520 14.735 4.677 1.00 70.69 174 MET A N 1
ATOM 1319 C CA . MET A 1 174 ? -20.570 14.149 3.827 1.00 70.69 174 MET A CA 1
ATOM 1320 C C . MET A 1 174 ? -21.997 14.560 4.245 1.00 70.69 174 MET A C 1
ATOM 1322 O O . MET A 1 174 ? -22.964 14.026 3.714 1.00 70.69 174 MET A O 1
ATOM 1326 N N . GLY A 1 175 ? -22.134 15.514 5.173 1.00 72.12 175 GLY A N 1
ATOM 1327 C CA . GLY A 1 175 ? -23.408 15.875 5.791 1.00 72.12 175 GLY A CA 1
ATOM 1328 C C . GLY A 1 175 ? -23.836 14.854 6.844 1.00 72.12 175 GLY A C 1
ATOM 1329 O O . GLY A 1 175 ? -23.246 13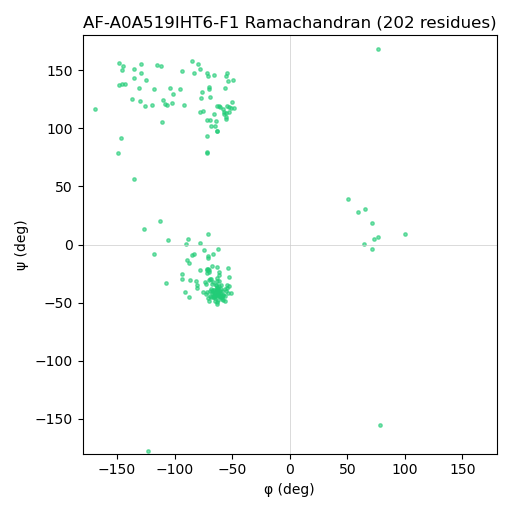.780 6.967 1.00 72.12 175 GLY A O 1
ATOM 1330 N N . ALA A 1 176 ? -24.851 15.201 7.635 1.00 61.44 176 ALA A N 1
ATOM 1331 C CA . ALA A 1 176 ? -25.579 14.193 8.394 1.00 61.44 176 ALA A CA 1
ATOM 1332 C C . ALA A 1 176 ? -26.384 13.353 7.395 1.00 61.44 176 ALA A C 1
ATOM 1334 O O . ALA A 1 176 ? -26.985 13.908 6.478 1.00 61.44 176 ALA A O 1
ATOM 1335 N N . ALA A 1 177 ? -26.377 12.029 7.545 1.00 60.03 177 ALA A N 1
ATOM 1336 C CA . ALA A 1 177 ? -27.299 11.196 6.789 1.00 60.03 177 ALA A CA 1
ATOM 1337 C C . ALA A 1 177 ? -28.723 11.564 7.221 1.00 60.03 177 ALA A C 1
ATOM 1339 O O . ALA A 1 177 ? -29.050 11.435 8.404 1.00 60.03 177 ALA A O 1
ATOM 1340 N N . ASP A 1 178 ? -29.550 12.037 6.289 1.00 61.09 178 ASP A N 1
ATOM 1341 C CA . ASP A 1 178 ? -30.965 12.242 6.568 1.00 61.09 178 ASP A CA 1
ATOM 1342 C C . ASP A 1 178 ? -31.572 10.890 6.940 1.00 61.09 178 ASP A C 1
ATOM 1344 O O . ASP A 1 178 ? -31.556 9.933 6.158 1.00 61.09 178 ASP A O 1
ATOM 1348 N N . VAL A 1 179 ? -32.081 10.794 8.169 1.00 68.00 179 VAL A N 1
ATOM 1349 C CA . VAL A 1 179 ? -32.873 9.646 8.594 1.00 68.00 179 VAL A CA 1
ATOM 1350 C C . VAL A 1 179 ? -34.136 9.682 7.751 1.00 68.00 179 VAL A C 1
ATOM 1352 O O . VAL A 1 179 ? -35.036 10.484 7.999 1.00 68.00 179 VAL A O 1
ATOM 1355 N N . VAL A 1 180 ? -34.195 8.827 6.730 1.00 68.94 180 VAL A N 1
ATOM 1356 C CA . VAL A 1 180 ? -35.432 8.583 5.997 1.00 68.94 180 VAL A CA 1
ATOM 1357 C C . VAL A 1 180 ? -36.399 7.970 7.000 1.00 68.94 180 VAL A C 1
ATOM 1359 O O . VAL A 1 180 ? -36.334 6.777 7.300 1.00 68.94 180 VAL A O 1
ATOM 1362 N N . VAL A 1 181 ? -37.274 8.804 7.563 1.00 62.88 181 VAL A N 1
ATOM 1363 C CA . VAL A 1 181 ? -38.452 8.332 8.283 1.00 62.88 181 VAL A CA 1
ATOM 1364 C C . VAL A 1 181 ? -39.201 7.477 7.275 1.00 62.88 181 VAL A C 1
ATOM 1366 O O . VAL A 1 181 ? -39.625 7.986 6.236 1.00 62.88 181 VAL A O 1
ATOM 1369 N N . GLN A 1 182 ? -39.282 6.169 7.531 1.00 57.31 182 GLN A N 1
ATOM 1370 C CA . GLN A 1 182 ? -40.081 5.282 6.700 1.00 57.31 182 GLN A CA 1
ATOM 1371 C C . GLN A 1 182 ? -41.470 5.907 6.596 1.00 57.31 182 GLN A C 1
ATOM 1373 O O . GLN A 1 182 ? -42.132 6.120 7.614 1.00 57.31 182 GLN A O 1
ATOM 1378 N N . ALA A 1 183 ? -41.872 6.266 5.375 1.00 60.00 183 ALA A N 1
ATOM 1379 C CA . ALA A 1 183 ? -43.237 6.691 5.136 1.00 60.00 183 ALA A CA 1
ATOM 1380 C C . ALA A 1 183 ? -44.161 5.591 5.683 1.00 60.00 183 ALA A C 1
ATOM 1382 O O . ALA A 1 183 ? -43.815 4.408 5.552 1.00 60.00 183 ALA A O 1
ATOM 1383 N N . PRO A 1 184 ? -45.293 5.950 6.320 1.00 61.81 184 PRO A N 1
ATOM 1384 C CA . PRO A 1 184 ? -46.259 4.953 6.755 1.00 61.81 184 PRO A CA 1
ATOM 1385 C C . PRO A 1 184 ? -46.555 4.017 5.577 1.00 61.81 184 PRO A C 1
ATOM 1387 O O . PRO A 1 184 ? -46.562 4.493 4.435 1.00 61.81 184 PRO A O 1
ATOM 1390 N N . PRO A 1 185 ? -46.719 2.703 5.822 1.00 61.00 185 PRO A N 1
ATOM 1391 C CA . PRO A 1 185 ? -46.939 1.734 4.760 1.00 61.00 185 PRO A CA 1
ATOM 1392 C C . PRO A 1 185 ? -48.029 2.271 3.838 1.00 61.00 185 PRO A C 1
ATOM 1394 O O . PRO A 1 185 ? -49.136 2.561 4.283 1.00 61.00 185 PRO A O 1
ATOM 1397 N N . HIS A 1 186 ? -47.672 2.502 2.575 1.00 57.88 186 HIS A N 1
ATOM 1398 C CA . HIS A 1 186 ? -48.641 2.949 1.591 1.00 57.88 186 HIS A CA 1
ATOM 1399 C C . HIS A 1 186 ? -49.686 1.838 1.498 1.00 57.88 186 HIS A C 1
ATOM 1401 O O . HIS A 1 186 ? -49.331 0.702 1.172 1.00 57.88 186 HIS A O 1
ATOM 1407 N N . ASP A 1 187 ? -50.946 2.143 1.810 1.00 58.00 187 ASP A N 1
ATOM 1408 C CA . ASP A 1 187 ? -52.034 1.204 1.576 1.00 58.00 187 ASP A CA 1
ATOM 1409 C C . ASP A 1 187 ? -51.997 0.828 0.093 1.00 58.00 187 ASP A C 1
ATOM 1411 O O . ASP A 1 187 ? -52.236 1.653 -0.794 1.00 58.00 187 ASP A O 1
ATOM 1415 N N . LEU A 1 188 ? -51.672 -0.437 -0.182 1.00 55.75 188 LEU A N 1
ATOM 1416 C CA . LEU A 1 188 ? -51.611 -0.997 -1.535 1.00 55.75 188 LEU A CA 1
ATOM 1417 C C . LEU A 1 188 ? -52.982 -0.963 -2.243 1.00 55.75 188 LEU A C 1
ATOM 1419 O O . LEU A 1 188 ? -53.071 -1.291 -3.419 1.00 55.75 188 LEU A O 1
ATOM 1423 N N . ALA A 1 189 ? -54.043 -0.533 -1.553 1.00 53.72 189 ALA A N 1
ATOM 1424 C CA . ALA A 1 189 ? -55.405 -0.415 -2.062 1.00 53.72 189 ALA A CA 1
ATOM 1425 C C . ALA A 1 189 ? -55.610 0.722 -3.086 1.00 53.72 189 ALA A C 1
ATOM 1427 O O . ALA A 1 189 ? -56.676 0.807 -3.689 1.00 53.72 189 ALA A O 1
ATOM 1428 N N . GLY A 1 190 ? -54.625 1.609 -3.269 1.00 52.09 190 GLY A N 1
ATOM 1429 C CA . GLY A 1 190 ? -54.731 2.773 -4.155 1.00 52.09 190 GLY A CA 1
ATOM 1430 C C . GLY A 1 190 ? -53.963 2.678 -5.472 1.00 52.09 190 GLY A C 1
ATOM 1431 O O . GLY A 1 190 ? -53.924 3.670 -6.198 1.00 52.09 190 GLY A O 1
ATOM 1432 N N . TRP A 1 191 ? -53.317 1.550 -5.787 1.00 47.91 191 TRP A N 1
ATOM 1433 C CA . TRP A 1 191 ? -52.653 1.403 -7.083 1.00 47.91 191 TRP A CA 1
ATOM 1434 C C . TRP A 1 191 ? -53.723 1.161 -8.158 1.00 47.91 191 TRP A C 1
ATOM 1436 O O . TRP A 1 191 ? -54.406 0.142 -8.091 1.00 47.91 191 TRP A O 1
ATOM 1446 N N . PRO A 1 192 ? -53.931 2.065 -9.135 1.00 56.81 192 PRO A N 1
ATOM 1447 C CA . PRO A 1 192 ? -54.886 1.799 -10.196 1.00 56.81 192 PRO A CA 1
ATOM 1448 C C . PRO A 1 192 ? -54.290 0.717 -11.102 1.00 56.81 192 PRO A C 1
ATOM 1450 O O . PRO A 1 192 ? -53.348 0.982 -11.856 1.00 56.81 192 PRO A O 1
ATOM 1453 N N . ASP A 1 193 ? -54.839 -0.497 -11.018 1.00 58.97 193 ASP A N 1
ATOM 1454 C CA . ASP A 1 193 ? -54.481 -1.647 -11.864 1.00 58.97 193 ASP A CA 1
ATOM 1455 C C . ASP A 1 193 ? -54.563 -1.322 -13.372 1.00 58.97 193 ASP A C 1
ATOM 1457 O O . ASP A 1 193 ? -53.886 -1.938 -14.197 1.00 58.97 193 ASP A O 1
ATOM 1461 N N . ASP A 1 194 ? -55.297 -0.272 -13.747 1.00 56.78 194 ASP A N 1
ATOM 1462 C CA . ASP A 1 194 ? -55.513 0.139 -15.136 1.00 56.78 194 ASP A CA 1
ATOM 1463 C C . ASP A 1 194 ? -54.257 0.670 -15.853 1.00 56.78 194 ASP A C 1
ATOM 1465 O O . ASP A 1 194 ? -54.203 0.671 -17.085 1.00 56.78 194 ASP A O 1
ATOM 1469 N N . LYS A 1 195 ? -53.202 1.083 -15.132 1.00 51.41 195 LYS A N 1
ATOM 1470 C CA . LYS A 1 195 ? -51.977 1.615 -15.774 1.00 51.41 195 LYS A CA 1
ATOM 1471 C C . LYS A 1 195 ? -50.990 0.550 -16.254 1.00 51.41 195 LYS A C 1
ATOM 1473 O O . LYS A 1 195 ? -50.018 0.894 -16.935 1.00 51.41 195 LYS A O 1
ATOM 1478 N N . LEU A 1 196 ? -51.216 -0.721 -15.924 1.00 52.56 196 LEU A N 1
ATOM 1479 C CA . LEU A 1 196 ? -50.413 -1.830 -16.447 1.00 52.56 196 LEU A CA 1
ATOM 1480 C C . LEU A 1 196 ? -50.869 -2.233 -17.860 1.00 52.56 196 LEU A C 1
ATOM 1482 O O . LEU A 1 196 ? -50.023 -2.427 -18.733 1.00 52.56 196 LEU A O 1
ATOM 1486 N N . ASN A 1 197 ? -52.178 -2.209 -18.137 1.00 52.28 197 ASN A N 1
ATOM 1487 C CA . ASN A 1 197 ? -52.730 -2.583 -19.448 1.00 52.28 197 ASN A CA 1
ATOM 1488 C C . ASN A 1 197 ? -52.398 -1.587 -20.578 1.00 52.28 197 ASN A C 1
ATOM 1490 O O . ASN A 1 197 ? -52.245 -1.984 -21.734 1.00 52.28 197 ASN A O 1
ATOM 1494 N N . GLU A 1 198 ? -52.223 -0.295 -20.280 1.00 49.91 198 GLU A N 1
ATOM 1495 C CA . GLU A 1 198 ? -51.884 0.711 -21.304 1.00 49.91 198 GLU A CA 1
ATOM 1496 C C . GLU A 1 198 ? -50.455 0.568 -21.856 1.00 49.91 198 GLU A C 1
ATOM 1498 O O . GLU A 1 198 ? -50.164 1.013 -22.972 1.00 49.91 198 GLU A O 1
ATOM 1503 N N . ARG A 1 199 ? -49.544 -0.048 -21.090 1.00 51.88 199 ARG A N 1
ATOM 1504 C CA . ARG A 1 199 ? -48.162 -0.291 -21.532 1.00 51.88 199 ARG A CA 1
ATOM 1505 C C . ARG A 1 199 ? -48.054 -1.524 -22.427 1.00 51.88 199 ARG A C 1
ATOM 1507 O O . ARG A 1 199 ? -47.246 -1.510 -23.351 1.00 51.88 199 ARG A O 1
ATOM 1514 N N . GLU A 1 200 ? -48.901 -2.529 -22.222 1.00 52.09 200 GLU A N 1
ATOM 1515 C CA . GLU A 1 200 ? -48.952 -3.722 -23.078 1.00 52.09 200 GLU A CA 1
ATOM 1516 C C . GLU A 1 200 ? -49.588 -3.434 -24.448 1.00 52.09 200 GLU A C 1
ATOM 1518 O O . GLU A 1 200 ? -49.143 -3.970 -25.462 1.00 52.09 200 GLU A O 1
ATOM 1523 N N . ALA A 1 201 ? -50.556 -2.512 -24.521 1.00 55.00 201 ALA A N 1
ATOM 1524 C CA . ALA A 1 201 ? -51.184 -2.108 -25.784 1.00 55.00 201 ALA A CA 1
ATOM 1525 C C . ALA A 1 201 ? -50.261 -1.295 -26.715 1.00 55.00 201 ALA A C 1
ATOM 1527 O O . ALA A 1 201 ? -50.491 -1.251 -27.920 1.00 55.00 201 ALA A O 1
ATOM 1528 N N . LYS A 1 202 ? -49.207 -0.663 -26.180 1.00 54.03 202 LYS A N 1
ATOM 1529 C CA . LYS A 1 202 ? -48.215 0.098 -26.965 1.00 54.03 202 LYS A CA 1
ATOM 1530 C C . LYS A 1 202 ? -47.022 -0.738 -27.440 1.00 54.03 202 LYS A C 1
ATOM 1532 O O . LYS A 1 202 ? -46.128 -0.192 -28.080 1.00 54.03 202 LYS A O 1
ATOM 1537 N N . CYS A 1 203 ? -46.993 -2.033 -27.122 1.00 51.25 203 CYS A N 1
ATOM 1538 C CA . CYS A 1 203 ? -45.911 -2.948 -27.490 1.00 51.25 203 CYS A CA 1
ATOM 1539 C C . CYS A 1 203 ? -46.343 -4.025 -28.507 1.00 51.25 203 CYS A C 1
ATOM 1541 O O . CYS A 1 203 ? -45.678 -5.053 -28.628 1.00 51.25 203 CYS A O 1
ATOM 1543 N N . LYS A 1 204 ? -47.442 -3.795 -29.237 1.00 45.66 204 LYS A N 1
ATOM 1544 C CA . LYS A 1 204 ? -47.813 -4.555 -30.440 1.00 45.66 204 LYS A CA 1
ATOM 1545 C C . LYS A 1 204 ? -47.700 -3.688 -31.682 1.00 45.66 204 LYS A C 1
ATOM 1547 O O . LYS A 1 204 ? -48.079 -2.500 -31.592 1.00 45.66 204 LYS A O 1
#

Sequence (204 aa):
MNALTRAEGAAIRLVPFDEMLQMASAVAESGLFGMKSQNQALALMLVAQAEGQHPATITQDYDIIQGKATRKTHSVLARFQAAGGKVEWHQLTNEVADATFSHPAGGSLRLDWTLKQAQDAKLTGKDNWKNYPRAMLRARVIAEGVRAVYPAAIGGMLTPEEAQDLDVMPPKHMGAADVVVQAPPHDLAGWPDDKLNEREAKCK

Secondary structure (DSSP, 8-state):
-------------PPPHHHHHHHHHHHHHH-TTS--SHHHHHHHHHHHHHTT--GGGHHHHEEEETTEEEE-HHHH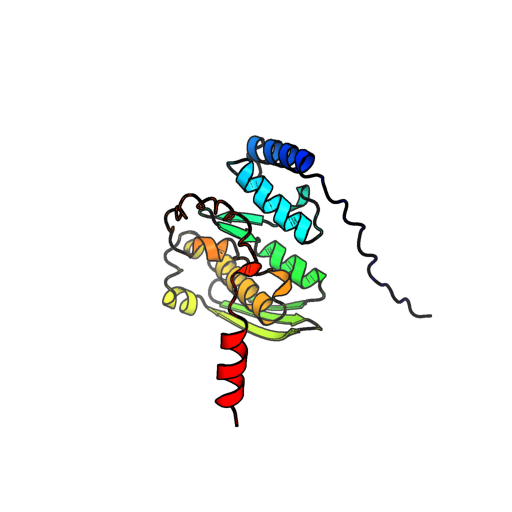HHHHHHTT-EEEEEEESSSEEEEEEEETTTEEEEEEEEHHHHHHTT-TTSHHHHH-HHHHHHHHHHHHHHHHH-GGGTTTPBPHHHHHHS--PPP----PPP---PPPPP-GGG--THHHHHHHGGG-

Radius of gyration: 24.24 Å; Cα contacts (8 Å, |Δi|>4): 253; chains: 1; bounding box: 74×60×54 Å